Protein AF-A0A484ZHP4-F1 (afdb_monomer)

Nearest PDB structures (foldseek):
  2fsg-assembly1_A  TM=9.720E-01  e=5.157E-13  Escherichia coli
  2fsh-assembly1_B  TM=9.312E-01  e=8.408E-13  Escherichia coli
  2fsf-assembly1_B  TM=9.319E-01  e=8.408E-13  Escherichia coli
  2vda-assembly1_A  TM=9.611E-01  e=1.371E-12  Escherichia coli
  2fsf-assembly1_A  TM=9.679E-01  e=2.777E-12  Escherichia coli

Radius of gyration: 36.43 Å; Cα contacts (8 Å, |Δi|>4): 99; chains: 1; bounding box: 86×73×79 Å

Organism: NCBI:txid82979

Mean predicted aligned error: 15.63 Å

Solvent-accessible surface area (backbone atoms only — not comparable to full-atom values): 11960 Å² total; per-residue (Å²): 136,85,64,56,71,62,48,39,53,45,37,31,75,49,34,64,40,88,58,70,58,67,59,49,52,72,75,35,82,84,66,44,76,67,60,50,53,50,50,54,50,50,53,54,51,50,57,48,50,57,49,33,68,74,68,32,65,71,61,43,54,52,47,55,52,49,48,47,50,55,49,47,54,51,54,50,52,52,48,53,54,50,50,54,52,48,63,68,54,35,68,66,44,45,78,72,78,43,63,41,71,59,53,49,52,55,49,52,51,51,54,50,55,52,48,55,52,48,42,55,52,53,43,51,25,53,66,46,55,59,77,85,72,57,69,70,61,51,52,51,49,53,48,51,53,49,53,49,50,50,51,53,52,48,52,53,50,51,56,50,48,51,55,53,45,63,72,68,69,70,74,98,79,76,83,74,84,69,76,86,65,82,78,80,50,65,73,37,73,30,92,85,71,77,81,41,37,17,40,79,54,92,55,48,78,131

Secondary structure (DSSP, 8-state):
---HHHHHHHHHHHH-----HHHHHHH-TT--HHHHHHHHHHHHHHHHHHHHHHH-HHHHHHHHHHHHHHHHHHHHHHHHHHHHHHHHHGGGGGGGTS-HHHHHHHHHHHHHHHHHHHHHHHHHHHHHH-----HHHHHHHHHHHHHHHHHHHHHHHHHHHHHHHHTT---S-------------TTSBPTTSSSSBGGGTTT---

pLDDT: mean 82.71, std 14.58, range [33.47, 97.94]

Structure (mmCIF, N/CA/C/O backbone):
data_AF-A0A484ZHP4-F1
#
_entry.id   AF-A0A484ZHP4-F1
#
loop_
_atom_site.group_PDB
_atom_site.id
_atom_site.type_symbol
_atom_site.label_atom_id
_atom_site.label_alt_id
_atom_site.label_comp_id
_atom_site.label_asym_id
_atom_site.label_entity_id
_atom_site.label_seq_id
_atom_site.pdbx_PDB_ins_code
_atom_site.Cartn_x
_atom_site.Cartn_y
_atom_site.Cartn_z
_atom_site.occupancy
_atom_site.B_iso_or_equiv
_atom_site.auth_seq_id
_atom_site.auth_comp_id
_atom_site.auth_asym_id
_atom_site.auth_atom_id
_atom_site.pdbx_PDB_model_num
ATOM 1 N N . MET A 1 1 ? -15.644 -0.725 -20.202 1.00 75.69 1 MET A N 1
ATOM 2 C CA . MET A 1 1 ? -16.496 -1.726 -19.526 1.00 75.69 1 MET A CA 1
ATOM 3 C C . MET A 1 1 ? -15.940 -1.867 -18.120 1.00 75.69 1 MET A C 1
ATOM 5 O O . MET A 1 1 ? -14.728 -2.001 -18.008 1.00 75.69 1 MET A O 1
ATOM 9 N N . TRP A 1 2 ? -16.755 -1.668 -17.085 1.00 85.00 2 TRP A N 1
ATOM 10 C CA . TRP A 1 2 ? -16.289 -1.646 -15.693 1.00 85.00 2 TRP A CA 1
ATOM 11 C C . TRP A 1 2 ? -16.234 -3.067 -15.123 1.00 85.00 2 TRP A C 1
ATOM 13 O O . TRP A 1 2 ? -17.157 -3.845 -15.351 1.00 85.00 2 TRP A O 1
ATOM 23 N N . ASP A 1 3 ? -15.166 -3.391 -14.395 1.00 90.50 3 ASP A N 1
ATOM 24 C CA . ASP A 1 3 ? -15.045 -4.631 -13.619 1.00 90.50 3 ASP A CA 1
ATOM 25 C C . ASP A 1 3 ? -15.373 -4.337 -12.149 1.00 90.50 3 ASP A C 1
ATOM 27 O O . ASP A 1 3 ? -14.493 -4.081 -11.327 1.00 90.50 3 ASP A O 1
ATOM 31 N N . VAL A 1 4 ? -16.670 -4.289 -11.846 1.00 89.75 4 VAL A N 1
ATOM 32 C CA . VAL A 1 4 ? -17.171 -3.983 -10.498 1.00 89.75 4 VAL A CA 1
ATOM 33 C C . VAL A 1 4 ? -16.834 -5.095 -9.493 1.00 89.75 4 VAL A C 1
ATOM 35 O O . VAL A 1 4 ? -16.305 -4.763 -8.434 1.00 89.75 4 VAL A O 1
ATOM 38 N N . PRO A 1 5 ? -17.018 -6.398 -9.803 1.00 92.00 5 PRO A N 1
ATOM 39 C CA . PRO A 1 5 ? -16.678 -7.464 -8.856 1.00 92.00 5 PRO A CA 1
ATOM 40 C C . PRO A 1 5 ? -15.186 -7.501 -8.501 1.00 92.00 5 PRO A C 1
ATOM 42 O O . PRO A 1 5 ? -14.820 -7.739 -7.344 1.00 92.00 5 PRO A O 1
ATOM 45 N N . GLY A 1 6 ? -14.312 -7.247 -9.484 1.00 93.44 6 GLY A N 1
ATOM 46 C CA . GLY A 1 6 ? -12.874 -7.130 -9.256 1.00 93.44 6 GLY A CA 1
ATOM 47 C C . GLY A 1 6 ? -12.524 -5.938 -8.364 1.00 93.44 6 GLY A C 1
ATOM 48 O O . GLY A 1 6 ? -11.706 -6.076 -7.451 1.00 93.44 6 GLY A O 1
ATOM 49 N N . LEU A 1 7 ? -13.177 -4.792 -8.578 1.00 92.44 7 LEU A N 1
ATOM 50 C CA . LEU A 1 7 ? -12.990 -3.590 -7.766 1.00 92.44 7 LEU A CA 1
ATOM 51 C C . LEU A 1 7 ? -13.424 -3.803 -6.309 1.00 92.44 7 LEU A C 1
ATOM 53 O O . LEU A 1 7 ? -12.640 -3.518 -5.408 1.00 92.44 7 LEU A O 1
ATOM 57 N N . GLU A 1 8 ? -14.619 -4.344 -6.070 1.00 93.12 8 GLU A N 1
ATOM 58 C CA . GLU A 1 8 ? -15.124 -4.636 -4.718 1.00 93.12 8 GLU A CA 1
ATOM 59 C C . GLU A 1 8 ? -14.198 -5.603 -3.974 1.00 93.12 8 GLU A C 1
ATOM 61 O O . GLU A 1 8 ? -13.794 -5.351 -2.838 1.00 93.12 8 GLU A O 1
ATOM 66 N N . SER A 1 9 ? -13.777 -6.677 -4.650 1.00 94.56 9 SER A N 1
ATOM 67 C CA . SER A 1 9 ? -12.843 -7.653 -4.082 1.00 94.56 9 SER A CA 1
ATOM 68 C C . SER A 1 9 ? -11.500 -7.014 -3.728 1.00 94.56 9 SER A C 1
ATOM 70 O O . SER A 1 9 ? -10.915 -7.330 -2.692 1.00 94.56 9 SER A O 1
ATOM 72 N N . ARG A 1 10 ? -10.993 -6.106 -4.573 1.00 94.50 10 ARG A N 1
ATOM 73 C CA . ARG A 1 10 ? -9.727 -5.407 -4.329 1.00 94.50 10 ARG A CA 1
ATOM 74 C C . ARG A 1 10 ? -9.837 -4.435 -3.159 1.00 94.50 10 ARG A C 1
ATOM 76 O O . ARG A 1 10 ? -8.946 -4.424 -2.316 1.00 94.50 10 ARG A O 1
ATOM 83 N N . LEU A 1 11 ? -10.922 -3.664 -3.087 1.00 94.12 11 LEU A N 1
ATOM 84 C CA . LEU A 1 11 ? -11.168 -2.720 -1.995 1.00 94.12 11 LEU A CA 1
ATOM 85 C C . LEU A 1 11 ? -11.267 -3.432 -0.647 1.00 94.12 11 LEU A C 1
ATOM 87 O O . LEU A 1 11 ? -10.643 -3.006 0.326 1.00 94.12 11 LEU A O 1
ATOM 91 N N . LYS A 1 12 ? -11.959 -4.571 -0.623 1.00 94.00 12 LYS A N 1
ATOM 92 C CA . LYS A 1 12 ? -12.068 -5.411 0.564 1.00 94.00 12 LYS A CA 1
ATOM 93 C C . LYS A 1 12 ? -10.726 -6.008 0.971 1.00 94.00 12 LYS A C 1
ATOM 95 O O . LYS A 1 12 ? -10.336 -5.890 2.123 1.00 94.00 12 LYS A O 1
ATOM 100 N N . ASN A 1 13 ? -9.999 -6.617 0.036 1.00 94.25 13 ASN A N 1
ATOM 101 C CA . ASN A 1 13 ? -8.757 -7.318 0.360 1.00 94.25 13 ASN A CA 1
ATOM 102 C C . ASN A 1 13 ? -7.616 -6.379 0.748 1.00 94.25 13 ASN A C 1
ATOM 104 O O . ASN A 1 13 ? -6.837 -6.729 1.632 1.00 94.25 13 ASN A O 1
ATOM 108 N N . ASP A 1 14 ? -7.489 -5.228 0.086 1.00 94.56 14 ASP A N 1
ATOM 109 C CA . ASP A 1 14 ? -6.328 -4.347 0.242 1.00 94.56 14 ASP A CA 1
ATOM 110 C C . ASP A 1 14 ? -6.586 -3.175 1.184 1.00 94.56 14 ASP A C 1
ATOM 112 O O . ASP A 1 14 ? -5.636 -2.675 1.774 1.00 94.56 14 ASP A O 1
ATOM 116 N N . PHE A 1 15 ? -7.841 -2.782 1.399 1.00 94.69 15 PHE A N 1
ATOM 117 C CA . PHE A 1 15 ? -8.164 -1.647 2.261 1.00 94.69 15 PHE A CA 1
ATOM 118 C C . PHE A 1 15 ? -9.196 -1.969 3.353 1.00 94.69 15 PHE A C 1
ATOM 120 O O . PHE A 1 15 ? -9.621 -1.052 4.050 1.00 94.69 15 PHE A O 1
ATOM 127 N N . ASP A 1 16 ? -9.609 -3.233 3.523 1.00 93.50 16 ASP A N 1
ATOM 128 C CA . ASP A 1 16 ? -10.677 -3.632 4.461 1.00 93.50 16 ASP A CA 1
ATOM 129 C C . ASP A 1 16 ? -11.970 -2.801 4.289 1.00 93.50 16 ASP A C 1
ATOM 131 O O . ASP A 1 16 ? -12.716 -2.549 5.237 1.00 93.50 16 ASP A O 1
ATOM 135 N N . LEU A 1 17 ? -12.246 -2.367 3.054 1.00 92.12 17 LEU A N 1
ATOM 136 C CA . LEU A 1 17 ? -13.418 -1.574 2.683 1.00 92.12 17 LEU A CA 1
ATOM 137 C C . LEU A 1 17 ? -14.450 -2.464 1.989 1.00 92.12 17 LEU A C 1
ATOM 139 O O . LEU A 1 17 ? -14.296 -2.815 0.820 1.00 92.12 17 LEU A O 1
ATOM 143 N N . ASP A 1 18 ? -15.511 -2.818 2.714 1.00 92.06 18 ASP A N 1
ATOM 144 C CA . ASP A 1 18 ? -16.642 -3.579 2.178 1.00 92.06 18 ASP A CA 1
ATOM 145 C C . ASP A 1 18 ? -17.709 -2.611 1.645 1.00 92.06 18 ASP A C 1
ATOM 147 O O . ASP A 1 18 ? -18.551 -2.111 2.393 1.00 92.06 18 ASP A O 1
ATOM 151 N N . LEU A 1 19 ? -17.609 -2.271 0.357 1.00 90.06 19 LEU A N 1
ATOM 152 C CA . LEU A 1 19 ? -18.496 -1.318 -0.312 1.00 90.06 19 LEU A CA 1
ATOM 153 C C . LEU A 1 19 ? -19.339 -2.038 -1.379 1.00 90.06 19 LEU A C 1
ATOM 155 O O . LEU A 1 19 ? -18.755 -2.600 -2.307 1.00 90.06 19 LEU A O 1
ATOM 159 N N . PRO A 1 20 ? -20.684 -1.991 -1.310 1.00 91.31 20 PRO A N 1
ATOM 160 C CA . PRO A 1 20 ? -21.565 -2.605 -2.305 1.00 91.31 20 PRO A CA 1
ATOM 161 C C . PRO A 1 20 ? -21.722 -1.692 -3.534 1.00 91.31 20 PRO A C 1
ATOM 163 O O . PRO A 1 20 ? -22.765 -1.072 -3.752 1.00 91.31 20 PRO A O 1
ATOM 166 N N . ILE A 1 21 ? -20.663 -1.583 -4.337 1.00 88.56 21 ILE A N 1
ATOM 167 C CA . ILE A 1 21 ? -20.588 -0.709 -5.518 1.00 88.56 21 ILE A CA 1
ATOM 168 C C . ILE A 1 21 ? -21.590 -1.145 -6.592 1.00 88.56 21 ILE A C 1
ATOM 170 O O . ILE A 1 21 ? -22.211 -0.290 -7.224 1.00 88.56 21 ILE A O 1
ATOM 174 N N . ALA A 1 22 ? -21.786 -2.451 -6.781 1.00 88.06 22 ALA A N 1
ATOM 175 C CA . ALA A 1 22 ? -22.769 -2.982 -7.720 1.00 88.06 22 ALA A CA 1
ATOM 176 C C . ALA A 1 22 ? -24.184 -2.481 -7.391 1.00 88.06 22 ALA A C 1
ATOM 178 O O . ALA A 1 22 ? -24.889 -1.988 -8.269 1.00 88.06 22 ALA A O 1
ATOM 179 N N . GLU A 1 23 ? -24.563 -2.498 -6.110 1.00 88.62 23 GLU A N 1
ATOM 180 C CA . GLU A 1 23 ? -25.870 -1.992 -5.687 1.00 88.62 23 GLU A CA 1
ATOM 181 C C . GLU A 1 23 ? -26.019 -0.481 -5.883 1.00 88.62 23 GLU A C 1
ATOM 183 O O . GLU A 1 23 ? -27.122 -0.007 -6.157 1.00 88.62 23 GLU A O 1
ATOM 188 N N . TRP A 1 24 ? -24.943 0.291 -5.701 1.00 88.81 24 TRP A N 1
ATOM 189 C CA . TRP A 1 24 ? -24.978 1.739 -5.920 1.00 88.81 24 TRP A CA 1
ATOM 190 C C . TRP A 1 24 ? -25.229 2.068 -7.387 1.00 88.81 24 TRP A C 1
ATOM 192 O O . TRP A 1 24 ? -26.053 2.929 -7.683 1.00 88.81 24 TRP A O 1
ATOM 202 N N . LEU A 1 25 ? -24.580 1.342 -8.297 1.00 85.75 25 LEU A N 1
ATOM 203 C CA . LEU A 1 25 ? -24.756 1.529 -9.736 1.00 85.75 25 LEU A CA 1
ATOM 204 C C . LEU A 1 25 ? -26.134 1.083 -10.230 1.00 85.75 25 LEU A C 1
ATOM 206 O O . LEU A 1 25 ? -26.680 1.708 -11.136 1.00 85.75 25 LEU A O 1
ATOM 210 N N . ASP A 1 26 ? -26.723 0.062 -9.605 1.00 85.06 26 ASP A N 1
ATOM 211 C CA . ASP A 1 26 ? -28.087 -0.377 -9.917 1.00 85.06 26 ASP A CA 1
ATOM 212 C C . ASP A 1 26 ? -29.153 0.616 -9.422 1.00 85.06 26 ASP A C 1
ATOM 214 O O . ASP A 1 26 ? -30.175 0.821 -10.081 1.00 85.06 26 ASP A O 1
ATOM 218 N N . LYS A 1 27 ? -28.939 1.233 -8.251 1.00 86.00 27 LYS A N 1
ATOM 219 C CA . LYS A 1 27 ? -29.894 2.176 -7.638 1.00 86.00 27 LYS A CA 1
ATOM 220 C C . LYS A 1 27 ? -29.803 3.581 -8.231 1.00 86.00 27 LYS A C 1
ATOM 222 O O . LYS A 1 27 ? -30.816 4.2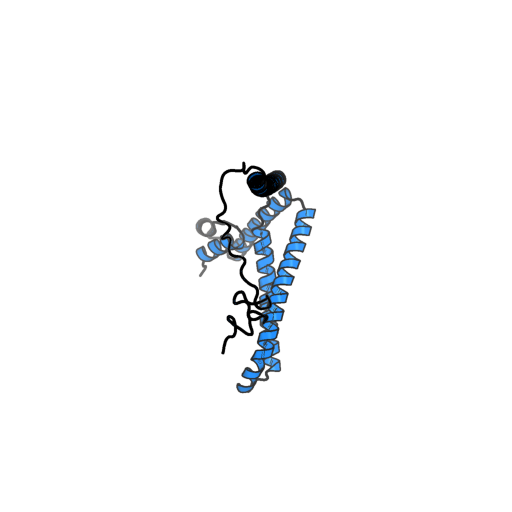75 -8.296 1.00 86.00 27 LYS A O 1
ATOM 227 N N . GLU A 1 28 ? -28.612 4.002 -8.643 1.00 83.94 28 GLU A N 1
ATOM 228 C CA . GLU A 1 28 ? -28.322 5.367 -9.079 1.00 83.94 28 GLU A CA 1
ATOM 229 C C . GLU A 1 28 ? -27.699 5.348 -10.490 1.00 83.94 28 GLU A C 1
ATOM 231 O O . GLU A 1 28 ? -26.480 5.381 -10.641 1.00 83.94 28 GLU A O 1
ATOM 236 N N . PRO A 1 29 ? -28.508 5.329 -11.564 1.00 74.62 29 PRO A N 1
ATOM 237 C CA . PRO A 1 29 ? -27.990 5.321 -12.938 1.00 74.62 29 PRO A CA 1
ATOM 238 C C . PRO A 1 29 ? -27.296 6.634 -13.351 1.00 74.62 29 PRO A C 1
ATOM 240 O O . PRO A 1 29 ? -26.648 6.682 -14.394 1.00 74.62 29 PRO A O 1
ATOM 243 N N . GLU A 1 30 ? -27.415 7.696 -12.547 1.00 74.69 30 GLU A N 1
ATOM 244 C CA . GLU A 1 30 ? -26.684 8.962 -12.711 1.00 74.69 30 GLU A CA 1
ATOM 245 C C . GLU A 1 30 ? -25.315 8.955 -12.013 1.00 74.69 30 GLU A C 1
ATOM 247 O O . GLU A 1 30 ? -24.648 9.986 -11.948 1.00 74.69 30 GLU A O 1
ATOM 252 N N . LEU A 1 31 ? -24.866 7.822 -11.472 1.00 74.62 31 LEU A N 1
ATOM 253 C CA . LEU A 1 31 ? -23.567 7.729 -10.820 1.00 74.62 31 LEU A CA 1
ATOM 254 C C . LEU A 1 31 ? -22.478 7.564 -11.890 1.00 74.62 31 LEU A C 1
ATOM 256 O O . LEU A 1 31 ? -22.336 6.527 -12.538 1.00 74.62 31 LEU A O 1
ATOM 260 N N . HIS A 1 32 ? -21.724 8.638 -12.108 1.00 82.81 32 HIS A N 1
ATOM 261 C CA . HIS A 1 32 ? -20.633 8.697 -13.075 1.00 82.81 32 HIS A CA 1
ATOM 262 C C . HIS A 1 32 ? -19.319 8.233 -12.426 1.00 82.81 32 HIS A C 1
ATOM 264 O O . HIS A 1 32 ? -19.206 8.134 -11.201 1.00 82.81 32 HIS A O 1
ATOM 270 N N . GLU A 1 33 ? -18.293 7.984 -13.246 1.00 83.81 33 GLU A N 1
ATOM 271 C CA . GLU A 1 33 ? -16.977 7.524 -12.776 1.00 83.81 33 GLU A CA 1
ATOM 272 C C . GLU A 1 33 ? -16.373 8.450 -11.706 1.00 83.81 33 GLU A C 1
ATOM 274 O O . GLU A 1 33 ? -15.834 7.979 -10.707 1.00 83.81 33 GLU A O 1
ATOM 279 N N . GLU A 1 34 ? -16.481 9.763 -11.901 1.00 86.44 34 GLU A N 1
ATOM 280 C CA . GLU A 1 34 ? -15.922 10.767 -10.991 1.00 86.44 34 GLU A CA 1
ATOM 281 C C . GLU A 1 34 ? -16.644 10.762 -9.638 1.00 86.44 34 GLU A C 1
ATOM 283 O O . GLU A 1 34 ? -16.006 10.586 -8.602 1.00 86.44 34 GLU A O 1
ATOM 288 N N . THR A 1 35 ? -17.979 10.786 -9.649 1.00 88.50 35 THR A N 1
ATOM 289 C CA . THR A 1 35 ? -18.797 10.725 -8.427 1.00 88.50 35 THR A CA 1
ATOM 290 C C . THR A 1 35 ? -18.619 9.412 -7.658 1.00 88.50 35 THR A C 1
ATOM 292 O O . THR A 1 35 ? -18.670 9.398 -6.429 1.00 88.50 35 THR A O 1
ATOM 295 N N . LEU A 1 36 ? -18.363 8.294 -8.355 1.00 89.12 36 LEU A N 1
ATOM 296 C CA . LEU A 1 36 ? -18.076 7.015 -7.701 1.00 89.12 36 LEU A CA 1
ATOM 297 C C . LEU A 1 36 ? -16.729 7.055 -6.971 1.00 89.12 36 LEU A C 1
ATOM 299 O O . LEU A 1 36 ? -16.630 6.594 -5.834 1.00 89.12 36 LEU A O 1
ATOM 303 N N . ARG A 1 37 ? -15.697 7.619 -7.610 1.00 90.44 37 ARG A N 1
ATOM 304 C CA . ARG A 1 37 ? -14.368 7.786 -7.003 1.00 90.44 37 ARG A CA 1
ATOM 305 C C . ARG A 1 37 ? -14.437 8.667 -5.760 1.00 90.44 37 ARG A C 1
ATOM 307 O O . ARG A 1 37 ? -13.856 8.303 -4.740 1.00 90.44 37 ARG A O 1
ATOM 314 N N . GLU A 1 38 ? -15.163 9.780 -5.836 1.00 91.94 38 GLU A N 1
ATOM 315 C CA . GLU A 1 38 ? -15.382 10.679 -4.699 1.00 91.94 38 GLU A CA 1
ATOM 316 C C . GLU A 1 38 ? -16.067 9.954 -3.541 1.00 91.94 38 GLU A C 1
ATOM 318 O O . GLU A 1 38 ? -15.565 9.983 -2.421 1.00 91.94 38 GLU A O 1
ATOM 323 N N . ARG 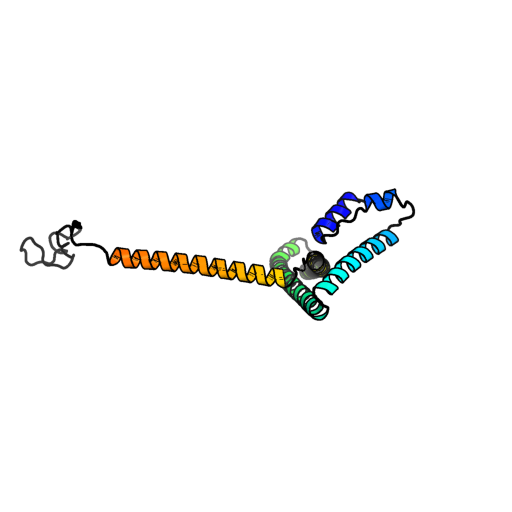A 1 39 ? -17.144 9.211 -3.812 1.00 91.12 39 ARG A N 1
ATOM 324 C CA . ARG A 1 39 ? -17.877 8.468 -2.780 1.00 91.12 39 ARG A CA 1
ATOM 325 C C . ARG A 1 39 ? -17.018 7.403 -2.094 1.00 91.12 39 ARG A C 1
ATOM 327 O O . ARG A 1 39 ? -17.041 7.297 -0.872 1.00 91.12 39 ARG A O 1
ATOM 334 N N . ILE A 1 40 ? -16.226 6.638 -2.850 1.00 92.38 40 ILE A N 1
ATOM 335 C CA . ILE A 1 40 ? -15.297 5.645 -2.278 1.00 92.38 40 ILE A CA 1
ATOM 336 C C . ILE A 1 40 ? -14.244 6.336 -1.402 1.00 92.38 40 ILE A C 1
ATOM 338 O O . ILE A 1 40 ? -13.944 5.867 -0.301 1.00 92.38 40 ILE A O 1
ATOM 342 N N . LEU A 1 41 ? -13.703 7.467 -1.867 1.00 94.00 41 LEU A N 1
ATOM 343 C CA . LEU A 1 41 ? -12.739 8.250 -1.102 1.00 94.00 41 LEU A CA 1
ATOM 344 C C . LEU A 1 41 ? -13.365 8.766 0.200 1.00 94.00 41 LEU A C 1
ATOM 346 O O . LEU A 1 41 ? -12.768 8.617 1.264 1.00 94.00 41 LEU A O 1
ATOM 350 N N . GLU A 1 42 ? -14.580 9.303 0.150 1.00 94.88 42 GLU A N 1
ATOM 351 C CA . GLU A 1 42 ? -15.301 9.753 1.339 1.00 94.88 42 GLU A CA 1
ATOM 352 C C . GLU A 1 42 ? -15.521 8.629 2.352 1.00 94.88 42 GLU A C 1
ATOM 354 O O . GLU A 1 42 ? -15.263 8.833 3.537 1.00 94.88 42 GLU A O 1
ATOM 359 N N . GLU A 1 43 ? -15.951 7.442 1.916 1.00 93.56 43 GLU A N 1
ATOM 360 C CA . GLU A 1 43 ? -16.129 6.292 2.812 1.00 93.56 43 GLU A CA 1
ATOM 361 C C . GLU A 1 43 ? -14.806 5.860 3.459 1.00 93.56 43 GLU A C 1
ATOM 363 O O . GLU A 1 43 ? -14.749 5.648 4.672 1.00 93.56 43 GLU A O 1
ATOM 368 N N . SER A 1 44 ? -13.710 5.825 2.695 1.00 93.69 44 SER A N 1
ATOM 369 C CA . SER A 1 44 ? -12.388 5.513 3.256 1.00 93.69 44 SER A CA 1
ATOM 370 C C . SER A 1 44 ? -11.928 6.542 4.298 1.00 93.69 44 SER A C 1
ATOM 372 O O . SER A 1 44 ? -11.432 6.166 5.361 1.00 93.69 44 SER A O 1
ATOM 374 N N . ILE A 1 45 ? -12.167 7.837 4.053 1.00 94.69 45 ILE A N 1
ATOM 375 C CA . ILE A 1 45 ? -11.862 8.915 5.002 1.00 94.69 45 ILE A CA 1
ATOM 376 C C . ILE A 1 45 ? -12.741 8.807 6.254 1.00 94.69 45 ILE A C 1
ATOM 378 O O . ILE A 1 45 ? -12.245 9.026 7.359 1.00 94.69 45 ILE A O 1
ATOM 382 N N . LYS A 1 46 ? -14.030 8.467 6.118 1.00 94.31 46 LYS A N 1
ATOM 383 C CA . LYS A 1 46 ? -14.937 8.276 7.263 1.00 94.31 46 LYS A CA 1
ATOM 384 C C . LYS A 1 46 ? -14.443 7.152 8.170 1.00 94.31 46 LYS A C 1
ATOM 386 O O . LYS A 1 46 ? -14.306 7.366 9.372 1.00 94.31 46 LYS A O 1
ATOM 391 N N . VAL A 1 47 ? -14.118 5.991 7.597 1.00 92.00 47 VAL A N 1
ATOM 392 C CA . VAL A 1 47 ? -13.566 4.851 8.349 1.00 92.00 47 VAL A CA 1
ATOM 393 C C . VAL A 1 47 ? -12.253 5.235 9.034 1.00 92.00 47 VAL A C 1
ATOM 395 O O . VAL A 1 47 ? -12.041 4.886 10.193 1.00 92.00 47 VAL A O 1
ATOM 398 N N . TYR A 1 48 ? -11.391 5.990 8.352 1.00 92.56 48 TYR A N 1
ATOM 399 C CA . TYR A 1 48 ? -10.129 6.447 8.926 1.00 92.56 48 TYR A CA 1
ATOM 400 C C . TYR A 1 48 ? -10.323 7.395 10.116 1.00 92.56 48 TYR A C 1
ATOM 402 O O . TYR A 1 48 ? -9.712 7.197 11.163 1.00 92.56 48 TYR A O 1
ATOM 410 N N . LYS A 1 49 ? -11.222 8.379 10.000 1.00 92.00 49 LYS A N 1
ATOM 411 C CA . LYS A 1 49 ? -11.529 9.322 11.087 1.00 92.00 49 LYS A CA 1
ATOM 412 C C . LYS A 1 49 ? -12.085 8.625 12.324 1.00 92.00 49 LYS A C 1
ATOM 414 O O . LYS A 1 49 ? -11.676 8.949 13.430 1.00 92.00 49 LYS A O 1
ATOM 419 N N . LEU A 1 50 ? -12.946 7.621 12.145 1.00 90.62 50 LEU A N 1
ATOM 420 C CA . LEU A 1 50 ? -13.443 6.812 13.263 1.00 90.62 50 LEU A CA 1
ATOM 421 C C . LEU A 1 50 ? -12.298 6.098 13.999 1.00 90.62 50 LEU A C 1
ATOM 423 O O . LEU A 1 50 ? -12.308 6.013 15.223 1.00 90.62 50 LEU A O 1
ATOM 427 N N . LYS A 1 51 ? -11.282 5.615 13.273 1.00 88.94 51 LYS A N 1
ATOM 428 C CA . LYS A 1 51 ? -10.078 5.025 13.882 1.00 88.94 51 LYS A CA 1
ATOM 429 C C . LYS A 1 51 ? -9.232 6.074 14.600 1.00 88.94 51 LYS A C 1
ATOM 431 O O . LYS A 1 51 ? -8.745 5.809 15.695 1.00 88.94 51 LYS A O 1
ATOM 436 N N . GLU A 1 52 ? -9.067 7.251 14.000 1.00 90.44 52 GLU A N 1
ATOM 437 C CA . GLU A 1 52 ? -8.338 8.377 14.595 1.00 90.44 52 GLU A CA 1
ATOM 438 C C . GLU A 1 52 ? -8.988 8.847 15.903 1.00 90.44 52 GLU A C 1
ATOM 440 O O . GLU A 1 52 ? -8.275 9.103 16.867 1.00 90.44 52 GLU A O 1
ATOM 445 N N . GLU A 1 53 ? -10.321 8.873 15.987 1.00 89.88 53 GLU A N 1
ATOM 446 C CA . GLU A 1 53 ? -11.050 9.217 17.217 1.00 89.88 53 GLU A CA 1
ATOM 447 C C . GLU A 1 53 ? -10.818 8.206 18.351 1.00 89.88 53 GLU A C 1
ATOM 449 O O . GLU A 1 53 ? -10.707 8.602 19.510 1.00 89.88 53 GLU A O 1
ATOM 454 N N . VAL A 1 54 ? -10.706 6.910 18.033 1.00 87.38 54 VAL A N 1
ATOM 455 C CA . VAL A 1 54 ? -10.463 5.856 19.035 1.00 87.38 54 VAL A CA 1
ATOM 456 C C . VAL A 1 54 ? -9.005 5.844 19.513 1.00 87.38 54 VAL A C 1
ATOM 458 O O . VAL A 1 54 ? -8.753 5.641 20.699 1.00 87.38 54 VAL A O 1
ATOM 461 N N . VAL A 1 55 ? -8.038 6.052 18.612 1.00 87.38 55 VAL A N 1
ATOM 462 C CA . VAL A 1 55 ? -6.598 6.074 18.952 1.00 87.38 55 VAL A CA 1
ATOM 463 C C . VAL A 1 55 ? -6.187 7.398 19.591 1.00 87.38 55 VAL A C 1
ATOM 465 O O . VAL A 1 55 ? -5.348 7.426 20.484 1.00 87.38 55 VAL A O 1
ATOM 468 N N . GLY A 1 56 ? -6.741 8.506 19.113 1.00 89.00 56 GLY A N 1
ATOM 469 C CA . GLY A 1 56 ? -6.242 9.849 19.370 1.00 89.00 56 GLY A CA 1
ATOM 470 C C . GLY A 1 56 ? -5.256 10.332 18.300 1.00 89.00 56 GLY A C 1
ATOM 471 O O . GLY A 1 56 ? -4.461 9.573 17.737 1.00 89.00 56 GLY A O 1
ATOM 472 N N . GLU A 1 57 ? -5.291 11.642 18.052 1.00 90.38 57 GLU A N 1
ATOM 473 C CA . GLU A 1 57 ? -4.579 12.307 16.955 1.00 90.38 57 GLU A CA 1
ATOM 474 C C . GLU A 1 57 ? -3.054 12.119 17.027 1.00 90.38 57 GLU A C 1
ATOM 476 O O . GLU A 1 57 ? -2.427 11.720 16.049 1.00 90.38 57 GLU A O 1
ATOM 481 N N . GLU A 1 58 ? -2.431 12.351 18.186 1.00 90.12 58 GLU A N 1
ATOM 482 C CA . GLU A 1 58 ? -0.966 12.293 18.315 1.00 90.12 58 GLU A CA 1
ATOM 483 C C . GLU A 1 58 ? -0.409 10.883 18.060 1.00 90.12 58 GLU A C 1
ATOM 485 O O . GLU A 1 58 ? 0.580 10.711 17.339 1.00 90.12 58 GLU A O 1
ATOM 490 N N . MET A 1 59 ? -1.060 9.858 18.618 1.00 88.81 59 MET A N 1
ATOM 491 C CA . MET A 1 59 ? -0.670 8.467 18.394 1.00 88.81 59 MET A CA 1
ATOM 492 C C . MET A 1 59 ? -0.882 8.067 16.930 1.00 88.81 59 MET A C 1
ATOM 494 O O . MET A 1 59 ? -0.004 7.418 16.358 1.00 88.81 59 MET A O 1
ATOM 498 N N . MET A 1 60 ? -1.966 8.526 16.293 1.00 90.31 60 MET A N 1
ATOM 499 C CA . MET A 1 60 ? -2.209 8.277 14.871 1.00 90.31 60 MET A CA 1
ATOM 500 C C . MET A 1 60 ? -1.139 8.924 13.978 1.00 90.31 60 MET A C 1
ATOM 502 O O . MET A 1 60 ? -0.588 8.255 13.110 1.00 90.31 60 MET A O 1
ATOM 506 N N . ARG A 1 61 ? -0.746 10.180 14.229 1.00 93.50 61 ARG A N 1
ATOM 507 C CA . ARG A 1 61 ? 0.316 10.868 13.459 1.00 93.50 61 ARG A CA 1
ATOM 508 C C . ARG A 1 61 ? 1.668 10.165 13.565 1.00 93.50 61 ARG A C 1
ATOM 510 O O . ARG A 1 61 ? 2.395 10.027 12.579 1.00 93.50 61 ARG A O 1
ATOM 517 N N . ASN A 1 62 ? 2.018 9.710 14.767 1.00 92.12 62 ASN A N 1
ATOM 518 C CA . ASN A 1 62 ? 3.247 8.951 14.983 1.00 92.12 62 ASN A CA 1
ATOM 519 C C . ASN A 1 62 ? 3.193 7.582 14.294 1.00 92.12 62 ASN A C 1
ATOM 521 O O . ASN A 1 62 ? 4.195 7.148 13.721 1.00 92.12 62 ASN A O 1
ATOM 525 N N . PHE A 1 63 ? 2.026 6.935 14.299 1.00 91.19 63 PHE A N 1
ATOM 526 C CA . PHE A 1 63 ? 1.796 5.685 13.588 1.00 91.19 63 PHE A CA 1
ATOM 527 C C . PHE A 1 63 ? 1.917 5.859 12.067 1.00 91.19 63 PHE A C 1
ATOM 529 O O . PHE A 1 63 ? 2.702 5.141 11.450 1.00 91.19 63 PHE A O 1
ATOM 536 N N . GLU A 1 64 ? 1.250 6.857 11.477 1.00 93.94 64 GLU A N 1
ATOM 537 C CA . GLU A 1 64 ? 1.363 7.217 10.053 1.00 93.94 64 GLU A CA 1
ATOM 538 C C . GLU A 1 64 ? 2.827 7.379 9.636 1.00 93.94 64 GLU A C 1
ATOM 540 O O . GLU A 1 64 ? 3.292 6.765 8.673 1.00 93.94 64 GLU A O 1
ATOM 545 N N . LYS A 1 65 ? 3.585 8.164 10.409 1.00 96.06 65 LYS A N 1
ATOM 546 C CA . LYS A 1 65 ? 5.011 8.388 10.165 1.00 96.06 65 LYS A CA 1
ATOM 547 C C . LYS A 1 65 ? 5.822 7.095 10.271 1.00 96.06 65 LYS A C 1
ATOM 549 O O . LYS A 1 65 ? 6.702 6.867 9.441 1.00 96.06 65 LYS A O 1
ATOM 554 N N . GLY A 1 66 ? 5.547 6.266 11.276 1.00 95.31 66 GLY A N 1
ATOM 555 C CA . GLY A 1 66 ? 6.210 4.977 11.467 1.00 95.31 66 GLY A CA 1
ATOM 556 C C . GLY A 1 66 ? 5.986 4.038 10.284 1.00 95.31 66 GLY A C 1
ATOM 557 O O . GLY A 1 66 ? 6.952 3.521 9.724 1.00 95.31 66 GLY A O 1
ATOM 558 N N . VAL A 1 67 ? 4.730 3.895 9.850 1.00 95.44 67 VAL A N 1
ATOM 559 C CA . VAL A 1 67 ? 4.347 3.081 8.688 1.00 95.44 67 VAL A CA 1
ATOM 560 C C . VAL A 1 67 ? 5.020 3.605 7.421 1.00 95.44 67 VAL A C 1
ATOM 562 O O . VAL A 1 67 ? 5.649 2.832 6.704 1.00 95.44 67 VAL A O 1
ATOM 565 N N . MET A 1 68 ? 4.974 4.917 7.163 1.00 95.38 68 MET A N 1
ATOM 566 C CA . MET A 1 68 ? 5.627 5.509 5.991 1.00 95.38 68 MET A CA 1
ATOM 567 C C . MET A 1 68 ? 7.128 5.214 5.940 1.00 95.38 68 MET A C 1
ATOM 569 O O . MET A 1 68 ? 7.636 4.819 4.891 1.00 95.38 68 MET A O 1
ATOM 573 N N . LEU A 1 69 ? 7.838 5.396 7.058 1.00 97.19 69 LEU A N 1
ATOM 574 C CA . LEU A 1 69 ? 9.279 5.155 7.126 1.00 97.19 69 LEU A CA 1
ATOM 575 C C . LEU A 1 69 ? 9.613 3.670 6.958 1.00 97.19 69 LEU A C 1
ATOM 577 O O . LEU A 1 69 ? 10.498 3.333 6.175 1.00 97.19 69 LEU A O 1
ATOM 581 N N . GLN A 1 70 ? 8.881 2.779 7.629 1.00 96.38 70 GLN A N 1
ATOM 582 C CA . GLN A 1 70 ? 9.111 1.337 7.538 1.00 96.38 70 GLN A CA 1
ATOM 583 C C . GLN A 1 70 ? 8.862 0.802 6.119 1.00 96.38 70 GLN A C 1
ATOM 585 O O . GLN A 1 70 ? 9.662 0.015 5.597 1.00 96.38 70 GLN A O 1
ATOM 590 N N . THR A 1 71 ? 7.773 1.234 5.480 1.00 96.44 71 THR A N 1
ATOM 591 C CA . THR A 1 71 ? 7.433 0.828 4.112 1.00 96.44 71 THR A CA 1
ATOM 592 C C . THR A 1 71 ? 8.448 1.377 3.111 1.00 96.44 71 THR A C 1
ATOM 594 O O . THR A 1 71 ? 8.913 0.636 2.243 1.00 96.44 71 THR A O 1
ATOM 597 N N . LEU A 1 72 ? 8.865 2.640 3.266 1.00 97.31 72 LEU A N 1
ATOM 598 C CA . LEU A 1 72 ? 9.917 3.241 2.444 1.00 97.31 72 LEU A CA 1
ATOM 599 C C . LEU A 1 72 ? 11.230 2.473 2.574 1.00 97.31 72 LEU A C 1
ATOM 601 O O . LEU A 1 72 ? 11.823 2.123 1.558 1.00 97.31 72 LEU A O 1
ATOM 605 N N . ASP A 1 73 ? 11.666 2.168 3.796 1.00 97.94 73 ASP A N 1
ATOM 606 C CA . ASP A 1 73 ? 12.912 1.438 4.032 1.00 97.94 73 ASP A CA 1
ATOM 607 C C . ASP A 1 73 ? 12.889 0.039 3.412 1.00 97.94 73 ASP A C 1
ATOM 609 O O . ASP A 1 73 ? 13.903 -0.424 2.885 1.00 97.94 73 ASP A O 1
ATOM 613 N N . THR A 1 74 ? 11.745 -0.642 3.468 1.00 96.88 74 THR A N 1
ATOM 614 C CA . THR A 1 74 ? 11.580 -1.983 2.891 1.00 96.88 74 THR A CA 1
ATOM 615 C C . THR A 1 74 ? 11.682 -1.930 1.370 1.00 96.88 74 THR A C 1
ATOM 617 O O . THR A 1 74 ? 12.561 -2.570 0.791 1.00 96.88 74 THR A O 1
ATOM 620 N N . LEU A 1 75 ? 10.866 -1.088 0.731 1.00 96.62 75 LEU A N 1
ATOM 621 C CA . LEU A 1 75 ? 10.853 -0.940 -0.725 1.00 96.62 75 LEU A CA 1
ATOM 622 C C . LEU A 1 75 ? 12.178 -0.398 -1.266 1.00 96.62 75 LEU A C 1
ATOM 624 O O . LEU A 1 75 ? 12.628 -0.801 -2.337 1.00 96.62 75 LEU A O 1
ATOM 628 N N . TRP A 1 76 ? 12.844 0.483 -0.519 1.00 97.62 76 TRP A N 1
ATOM 629 C CA . TRP A 1 76 ? 14.147 1.008 -0.905 1.00 97.62 76 TRP A CA 1
ATOM 630 C C . TRP A 1 76 ? 15.236 -0.066 -0.870 1.00 97.62 76 TRP A C 1
ATOM 632 O O . TRP A 1 76 ? 16.038 -0.153 -1.800 1.00 97.62 76 TRP A O 1
ATOM 642 N N . LYS A 1 77 ? 15.261 -0.927 0.157 1.00 97.12 77 LYS A N 1
ATOM 643 C CA . LYS A 1 77 ? 16.198 -2.065 0.217 1.00 97.12 77 LYS A CA 1
ATOM 644 C C . LYS A 1 77 ? 15.965 -3.041 -0.933 1.00 97.12 77 LYS A C 1
ATOM 646 O O . LYS A 1 77 ? 16.930 -3.475 -1.561 1.00 97.12 77 LYS A O 1
ATOM 651 N N . GLU A 1 78 ? 14.706 -3.349 -1.235 1.00 96.50 78 GLU A N 1
ATOM 652 C CA . GLU A 1 78 ? 14.344 -4.184 -2.384 1.00 96.50 78 GLU A CA 1
ATOM 653 C C . GLU A 1 78 ? 14.775 -3.542 -3.706 1.00 96.50 78 GLU A C 1
ATOM 655 O O . GLU A 1 78 ? 15.374 -4.210 -4.550 1.00 96.50 78 GLU A O 1
ATOM 660 N N . HIS A 1 79 ? 14.558 -2.234 -3.865 1.00 96.94 79 HIS A N 1
ATOM 661 C CA . HIS A 1 79 ? 15.008 -1.488 -5.035 1.00 96.94 79 HIS A CA 1
ATOM 662 C C . HIS A 1 79 ? 16.531 -1.525 -5.183 1.00 96.94 79 HIS A C 1
ATOM 664 O O . HIS A 1 79 ? 17.018 -1.813 -6.273 1.00 96.94 79 HIS A O 1
ATOM 670 N N . LEU A 1 80 ? 17.297 -1.304 -4.109 1.00 96.75 80 LEU A N 1
ATOM 671 C CA . LEU A 1 80 ? 18.761 -1.397 -4.140 1.00 96.75 80 LEU A CA 1
ATOM 672 C C . LEU A 1 80 ? 19.237 -2.793 -4.564 1.00 96.75 80 LEU A C 1
ATOM 674 O O .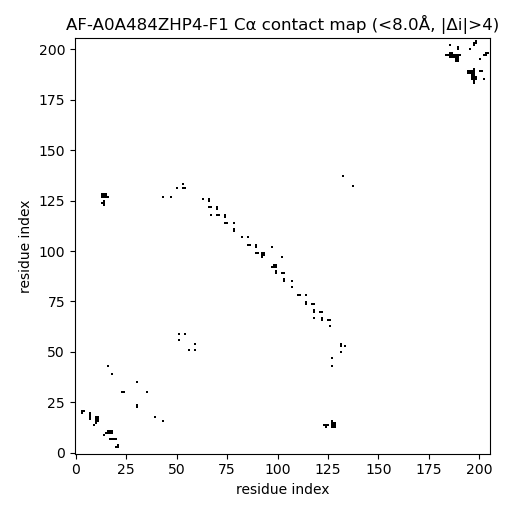 LEU A 1 80 ? 20.098 -2.901 -5.438 1.00 96.75 80 LEU A O 1
ATOM 678 N N . ALA A 1 81 ? 18.634 -3.855 -4.021 1.00 96.50 81 ALA A N 1
ATOM 679 C CA . ALA A 1 81 ? 18.944 -5.223 -4.430 1.00 96.50 81 ALA A CA 1
ATOM 680 C C . ALA A 1 81 ? 18.623 -5.454 -5.918 1.00 96.50 81 ALA A C 1
ATOM 682 O O . ALA A 1 81 ? 19.440 -5.999 -6.663 1.00 96.50 81 ALA A O 1
ATOM 683 N N . ALA A 1 82 ? 17.462 -4.988 -6.384 1.00 94.81 82 ALA A N 1
ATOM 684 C CA . ALA A 1 82 ? 17.056 -5.096 -7.781 1.00 94.81 82 ALA A CA 1
ATOM 685 C C . ALA A 1 82 ? 17.985 -4.305 -8.725 1.00 94.81 82 ALA A C 1
ATOM 687 O O . ALA A 1 82 ? 18.310 -4.772 -9.819 1.00 94.81 82 ALA A O 1
ATOM 688 N N . MET A 1 83 ? 18.472 -3.144 -8.284 1.00 95.00 83 MET A N 1
ATOM 689 C CA . MET A 1 83 ? 19.448 -2.327 -9.002 1.00 95.00 83 MET A CA 1
ATOM 690 C C . MET A 1 83 ? 20.810 -3.016 -9.131 1.00 95.00 83 MET A C 1
ATOM 692 O O . MET A 1 83 ? 21.426 -2.955 -10.201 1.00 95.00 83 MET A O 1
ATOM 696 N N . ASP A 1 84 ? 21.263 -3.720 -8.092 1.00 94.56 84 ASP A N 1
ATOM 697 C CA . ASP A 1 84 ? 22.488 -4.521 -8.151 1.00 94.56 84 ASP A CA 1
ATOM 698 C C . ASP A 1 84 ? 22.370 -5.672 -9.160 1.00 94.56 84 ASP A C 1
ATOM 700 O O . ASP A 1 84 ? 23.283 -5.870 -9.972 1.00 94.56 84 ASP A O 1
ATOM 704 N N . TYR A 1 85 ? 21.233 -6.379 -9.189 1.00 92.44 85 TYR A N 1
ATOM 705 C CA . TYR A 1 85 ? 20.968 -7.412 -10.200 1.00 92.44 85 TYR A CA 1
ATOM 706 C C . TYR A 1 85 ? 20.924 -6.833 -11.618 1.00 92.44 85 TYR A C 1
ATOM 708 O O . TYR A 1 85 ? 21.549 -7.379 -12.534 1.00 92.44 85 TYR A O 1
ATOM 716 N N . LEU A 1 86 ? 20.250 -5.693 -11.803 1.00 92.19 86 LEU A N 1
ATOM 717 C CA . LEU A 1 86 ? 20.187 -5.004 -13.091 1.00 92.19 86 LEU A CA 1
ATOM 718 C C . LEU A 1 86 ? 21.589 -4.616 -13.581 1.00 92.19 86 LEU A C 1
ATOM 720 O O . LEU A 1 86 ? 21.921 -4.811 -14.752 1.00 92.19 86 LEU A O 1
ATOM 724 N N . ARG A 1 87 ? 22.446 -4.120 -12.680 1.00 90.62 87 ARG A N 1
ATOM 725 C CA . ARG A 1 87 ? 23.827 -3.737 -13.001 1.00 90.62 87 ARG A CA 1
ATOM 726 C C . ARG A 1 87 ? 24.677 -4.929 -13.442 1.00 90.62 87 ARG A C 1
ATOM 728 O O . ARG A 1 87 ? 25.501 -4.784 -14.342 1.00 90.62 87 ARG A O 1
ATOM 735 N N . GLN A 1 88 ? 24.492 -6.098 -12.834 1.00 88.50 88 GLN A N 1
ATOM 736 C CA . GLN A 1 88 ? 25.206 -7.316 -13.230 1.00 88.50 88 GLN A CA 1
ATOM 737 C C . GLN A 1 88 ? 24.734 -7.816 -14.607 1.00 88.50 88 GLN A C 1
ATOM 739 O O . GLN A 1 88 ? 25.560 -8.131 -15.465 1.00 88.50 88 GLN A O 1
ATOM 744 N N . GLY A 1 89 ? 23.419 -7.802 -14.855 1.00 86.19 89 GLY A N 1
ATOM 745 C CA . GLY A 1 89 ? 22.807 -8.296 -16.094 1.00 86.19 89 GLY A CA 1
ATOM 746 C C . GLY A 1 89 ? 22.944 -7.380 -17.318 1.00 86.19 89 GLY A C 1
ATOM 747 O O . GLY A 1 89 ? 22.804 -7.849 -18.449 1.00 86.19 89 GLY A O 1
ATOM 748 N N . ILE A 1 90 ? 23.256 -6.091 -17.137 1.00 84.12 90 ILE A N 1
ATOM 749 C CA . ILE A 1 90 ? 23.244 -5.104 -18.232 1.00 84.12 90 ILE A CA 1
ATOM 750 C C . ILE A 1 90 ? 24.247 -5.406 -19.356 1.00 84.12 90 ILE A C 1
ATOM 752 O O . ILE A 1 90 ? 24.016 -5.050 -20.513 1.00 84.12 90 ILE A O 1
ATOM 756 N N . HIS A 1 91 ? 25.338 -6.111 -19.047 1.00 78.19 91 HIS A N 1
ATOM 757 C CA . HIS A 1 91 ? 26.375 -6.468 -20.018 1.00 78.19 91 HIS A CA 1
ATOM 758 C C . HIS A 1 91 ? 25.836 -7.371 -21.135 1.00 78.19 91 HIS A C 1
ATOM 760 O O . HIS A 1 91 ? 26.297 -7.283 -22.272 1.00 78.19 91 HIS A O 1
ATOM 766 N N . LEU A 1 92 ? 24.802 -8.172 -20.850 1.00 80.00 92 LEU A N 1
ATOM 767 C CA . LEU A 1 92 ? 24.144 -9.008 -21.854 1.00 80.00 92 LEU A CA 1
ATOM 768 C C . LEU A 1 92 ? 23.365 -8.179 -22.889 1.00 80.00 92 LEU A C 1
ATOM 770 O O . LEU A 1 92 ? 23.178 -8.626 -24.017 1.00 80.00 92 LEU A O 1
ATOM 774 N N . ARG A 1 93 ? 22.963 -6.942 -22.564 1.00 76.69 93 ARG A N 1
ATOM 775 C CA . ARG A 1 93 ? 22.258 -6.056 -23.508 1.00 76.69 93 ARG A CA 1
ATOM 776 C C . ARG A 1 93 ? 23.173 -5.386 -24.523 1.00 76.69 93 ARG A C 1
ATOM 778 O O . ARG A 1 93 ? 22.698 -5.006 -25.591 1.00 76.69 93 ARG A O 1
ATOM 785 N N . GLY A 1 94 ? 24.477 -5.319 -24.245 1.00 70.88 94 GLY A N 1
ATOM 786 C CA . GLY A 1 94 ? 25.474 -4.871 -25.221 1.00 70.88 94 GLY A CA 1
ATOM 787 C C . GLY A 1 94 ? 25.514 -5.754 -26.475 1.00 70.88 94 GLY A C 1
ATOM 788 O O . GLY A 1 94 ? 25.792 -5.260 -27.564 1.00 70.88 94 GLY A O 1
ATOM 789 N N . TYR A 1 95 ? 25.132 -7.032 -26.358 1.00 72.12 95 TYR A N 1
ATOM 790 C CA . TYR A 1 95 ? 25.017 -7.947 -27.501 1.00 72.12 95 TYR A CA 1
ATOM 791 C C . TYR A 1 95 ? 23.875 -7.579 -28.459 1.00 72.12 95 TYR A C 1
ATOM 793 O O . TYR A 1 95 ? 23.930 -7.926 -29.635 1.00 72.12 95 TYR A O 1
ATOM 801 N N . ALA A 1 96 ? 22.870 -6.834 -27.990 1.00 80.69 96 ALA A N 1
ATOM 802 C CA . ALA A 1 96 ? 21.763 -6.346 -28.810 1.00 80.69 96 ALA A CA 1
ATOM 803 C C . ALA A 1 96 ? 22.069 -5.005 -29.511 1.00 80.69 96 ALA A C 1
ATOM 805 O O . ALA A 1 96 ? 21.143 -4.346 -29.978 1.00 80.69 96 ALA A O 1
ATOM 806 N N . GLN A 1 97 ? 23.339 -4.571 -29.550 1.00 82.69 97 GLN A N 1
ATOM 807 C CA . GLN A 1 97 ? 23.793 -3.294 -30.135 1.00 82.69 97 GLN A CA 1
ATOM 808 C C . GLN A 1 97 ? 23.129 -2.037 -29.539 1.00 82.69 97 GLN A C 1
ATOM 810 O O . GLN A 1 97 ? 23.200 -0.952 -30.115 1.00 82.69 97 GLN A O 1
ATOM 815 N N . LYS A 1 98 ? 22.498 -2.159 -28.369 1.00 83.50 98 LYS A N 1
ATOM 816 C CA . LYS A 1 98 ? 21.972 -1.027 -27.601 1.00 83.50 98 LYS A CA 1
ATOM 817 C C . LYS A 1 98 ? 23.023 -0.535 -26.616 1.00 83.50 98 LYS A C 1
ATOM 819 O O . LYS A 1 98 ? 23.779 -1.342 -26.082 1.00 83.50 98 LYS A O 1
ATOM 824 N N . ASP A 1 99 ? 23.038 0.771 -26.341 1.00 86.94 99 ASP A N 1
ATOM 825 C CA . ASP A 1 99 ? 23.915 1.358 -25.321 1.00 86.94 99 ASP A CA 1
ATOM 826 C C . ASP A 1 99 ? 23.500 0.853 -23.919 1.00 86.94 99 ASP A C 1
ATOM 828 O O . ASP A 1 99 ? 22.436 1.248 -23.419 1.00 86.94 99 ASP A O 1
ATOM 832 N N . PRO A 1 100 ? 24.322 0.014 -23.249 1.00 89.19 100 PRO A N 1
ATOM 833 C CA . PRO A 1 100 ? 23.991 -0.553 -21.942 1.00 89.19 100 PRO A CA 1
ATOM 834 C C . PRO A 1 100 ? 23.722 0.519 -20.883 1.00 89.19 100 PRO A C 1
ATOM 836 O O . PRO A 1 100 ? 22.885 0.334 -20.001 1.00 89.19 100 PRO A O 1
ATOM 839 N N . LYS A 1 101 ? 24.398 1.670 -20.975 1.00 88.69 101 LYS A N 1
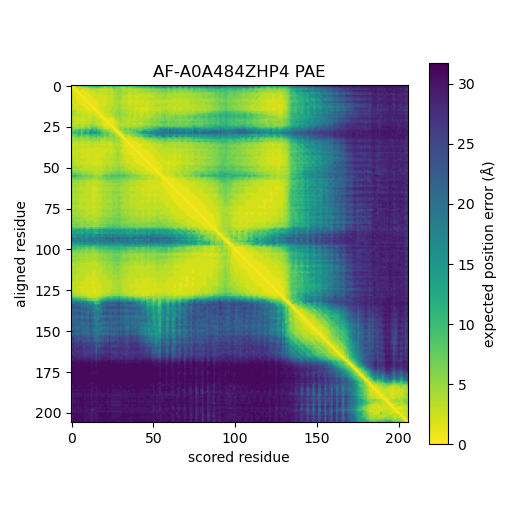ATOM 840 C CA . LYS A 1 101 ? 24.250 2.765 -20.012 1.00 88.69 101 LYS A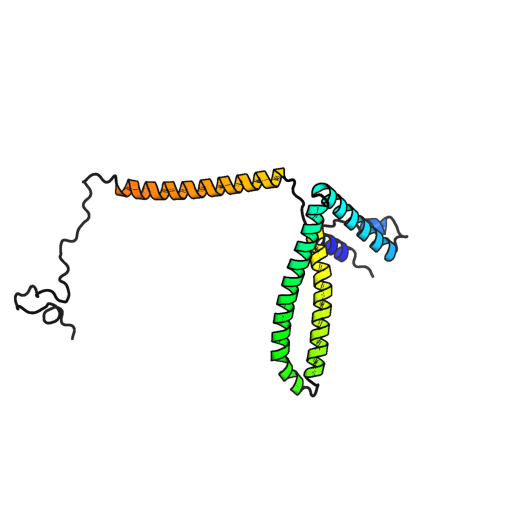 CA 1
ATOM 841 C C . LYS A 1 101 ? 22.881 3.431 -20.123 1.00 88.69 101 LYS A C 1
ATOM 843 O O . LYS A 1 101 ? 22.320 3.832 -19.104 1.00 88.69 101 LYS A O 1
ATOM 848 N N . GLN A 1 102 ? 22.354 3.571 -21.339 1.00 89.56 102 GLN A N 1
ATOM 849 C CA . GLN A 1 102 ? 21.035 4.168 -21.561 1.00 89.56 102 GLN A CA 1
ATOM 850 C C . GLN A 1 102 ? 19.920 3.220 -21.124 1.00 89.56 102 GLN A C 1
ATOM 852 O O . GLN A 1 102 ? 19.004 3.645 -20.423 1.00 89.56 102 GLN A O 1
ATOM 857 N N . GLU A 1 103 ? 20.034 1.932 -21.456 1.00 89.50 103 GLU A N 1
ATOM 858 C CA . GLU A 1 103 ? 19.060 0.920 -21.031 1.00 89.50 103 GLU A CA 1
ATOM 859 C C . GLU A 1 103 ? 19.032 0.772 -19.504 1.00 89.50 103 GLU A C 1
ATOM 861 O O . GLU A 1 103 ? 17.951 0.734 -18.920 1.00 89.50 103 GLU A O 1
ATOM 866 N N . TYR A 1 104 ? 20.198 0.790 -18.844 1.00 92.75 104 TYR A N 1
ATOM 867 C CA . TYR A 1 104 ? 20.276 0.785 -17.381 1.00 92.75 104 TYR A CA 1
ATOM 868 C C . TYR A 1 104 ? 19.505 1.954 -16.775 1.00 92.75 104 TYR A C 1
ATOM 870 O O . TYR A 1 104 ? 18.670 1.743 -15.906 1.00 92.75 104 TYR A O 1
ATOM 878 N N . LYS A 1 105 ? 19.749 3.180 -17.259 1.00 93.12 105 LYS A N 1
ATOM 879 C CA . LYS A 1 105 ? 19.058 4.376 -16.761 1.00 93.12 105 LYS A CA 1
ATOM 880 C C . LYS A 1 105 ? 17.553 4.282 -16.969 1.00 93.12 105 LYS A C 1
ATOM 882 O O . LYS A 1 105 ? 16.783 4.572 -16.060 1.00 93.12 105 LYS A O 1
ATOM 887 N N . ARG A 1 106 ? 17.123 3.907 -18.172 1.00 92.38 106 ARG A N 1
ATOM 888 C CA . ARG A 1 106 ? 15.702 3.822 -18.505 1.00 92.38 106 ARG A CA 1
ATOM 889 C C . ARG A 1 106 ? 14.982 2.832 -17.592 1.00 92.38 106 ARG A C 1
ATOM 891 O O . ARG A 1 106 ? 13.932 3.161 -17.047 1.00 92.38 106 ARG A O 1
ATOM 898 N N . GLU A 1 107 ? 15.546 1.644 -17.409 1.00 93.06 107 GLU A N 1
ATOM 899 C CA . GLU A 1 107 ? 14.937 0.627 -16.554 1.00 93.06 107 GLU A CA 1
ATOM 900 C C . GLU A 1 107 ? 15.024 0.980 -15.075 1.00 93.06 107 GLU A C 1
ATOM 902 O O . GLU A 1 107 ? 14.022 0.853 -14.379 1.00 93.06 107 GLU 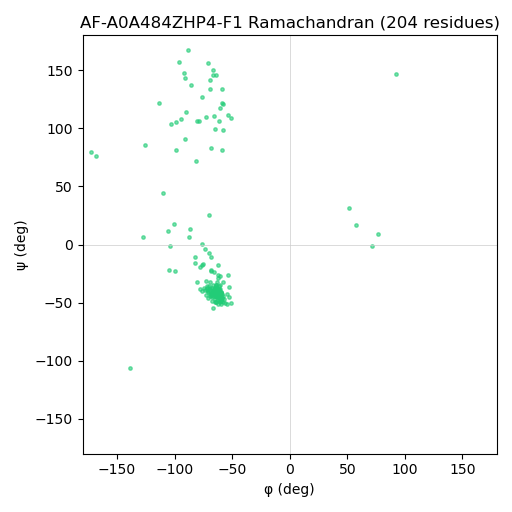A O 1
ATOM 907 N N . SER A 1 108 ? 16.152 1.523 -14.611 1.00 94.69 108 SER A N 1
ATOM 908 C CA . SER A 1 108 ? 16.294 1.965 -13.223 1.00 94.69 108 SER A CA 1
ATOM 909 C C . SER A 1 108 ? 15.258 3.024 -12.857 1.00 94.69 108 SER A C 1
ATOM 911 O O . SER A 1 108 ? 14.645 2.952 -11.796 1.00 94.69 108 SER A O 1
ATOM 913 N N . PHE A 1 109 ? 15.019 3.989 -13.753 1.00 96.06 109 PHE A N 1
ATOM 914 C CA . PHE A 1 109 ? 13.993 5.010 -13.552 1.00 96.06 109 PHE A CA 1
ATOM 915 C C . PHE A 1 109 ? 12.582 4.420 -13.574 1.00 96.06 109 PHE A C 1
ATOM 917 O O . PHE A 1 109 ? 11.762 4.809 -12.747 1.00 96.06 109 PHE A O 1
ATOM 924 N N . SER A 1 110 ? 12.303 3.465 -14.467 1.00 95.88 110 SER A N 1
ATOM 925 C CA . SER A 1 110 ? 11.012 2.766 -14.483 1.00 95.88 110 SER A CA 1
ATOM 926 C C . SER A 1 110 ? 10.768 2.014 -13.175 1.00 95.88 110 SER A C 1
ATOM 928 O O . SER A 1 110 ? 9.690 2.125 -12.603 1.00 95.88 110 SER A O 1
ATOM 930 N N . MET A 1 111 ? 11.774 1.293 -12.674 1.00 95.75 111 MET A N 1
ATOM 931 C CA . MET A 1 111 ? 11.696 0.562 -11.407 1.00 95.75 111 MET A CA 1
ATOM 932 C C . MET A 1 111 ? 11.515 1.509 -10.220 1.00 95.75 111 MET A C 1
ATOM 934 O O . MET A 1 111 ? 10.730 1.221 -9.323 1.00 95.75 111 MET A O 1
ATOM 938 N N . PHE A 1 112 ? 12.203 2.652 -10.221 1.00 96.88 112 PHE A N 1
ATOM 939 C CA . PHE A 1 112 ? 12.049 3.670 -9.186 1.00 96.88 112 PHE A CA 1
ATOM 940 C C . PHE A 1 112 ? 10.642 4.286 -9.189 1.00 96.88 112 PHE A C 1
ATOM 942 O O . PHE A 1 112 ? 10.032 4.421 -8.134 1.00 96.88 112 PHE A O 1
ATOM 949 N N . ALA A 1 113 ? 10.089 4.604 -10.364 1.00 96.94 113 ALA A N 1
ATOM 950 C CA . ALA A 1 113 ? 8.719 5.104 -10.476 1.00 96.94 113 ALA A CA 1
ATOM 951 C C . ALA A 1 113 ? 7.697 4.073 -9.966 1.00 96.94 113 ALA A C 1
ATOM 953 O O . ALA A 1 113 ? 6.818 4.420 -9.181 1.00 96.94 113 ALA A O 1
ATOM 954 N N . SER A 1 114 ? 7.854 2.797 -10.339 1.00 96.81 114 SER A N 1
ATOM 955 C CA . SER A 1 114 ? 7.017 1.711 -9.816 1.00 96.81 114 SER A CA 1
ATOM 956 C C . SER A 1 114 ? 7.144 1.552 -8.299 1.00 96.81 114 SER A C 1
ATOM 958 O O . SER A 1 114 ? 6.137 1.344 -7.631 1.00 96.81 114 SER A O 1
ATOM 960 N N . MET A 1 115 ? 8.350 1.700 -7.742 1.00 96.94 115 MET A N 1
ATOM 961 C CA . MET A 1 115 ? 8.582 1.663 -6.294 1.00 96.94 115 MET A CA 1
ATOM 962 C C . MET A 1 115 ? 7.864 2.811 -5.571 1.00 96.94 115 MET A C 1
ATOM 964 O O . MET A 1 115 ? 7.287 2.591 -4.512 1.00 96.94 115 MET A O 1
ATOM 968 N N . LEU A 1 116 ? 7.862 4.027 -6.131 1.00 96.69 116 LEU A N 1
ATOM 969 C CA . LEU A 1 116 ? 7.142 5.162 -5.543 1.00 96.69 116 LEU A CA 1
ATOM 970 C C . LEU A 1 116 ? 5.621 4.952 -5.537 1.00 96.69 116 LEU A C 1
ATOM 972 O O . LEU A 1 116 ? 4.962 5.338 -4.574 1.00 96.69 116 LEU A O 1
ATOM 976 N N . GLU A 1 117 ? 5.060 4.336 -6.579 1.00 97.31 117 GLU A N 1
ATOM 977 C CA . GLU A 1 117 ? 3.634 3.988 -6.600 1.00 97.31 117 GLU A CA 1
ATOM 978 C C . GLU A 1 117 ? 3.310 2.843 -5.633 1.00 97.31 117 GLU A C 1
ATOM 980 O O . GLU A 1 117 ? 2.326 2.925 -4.900 1.00 97.31 117 GLU A O 1
ATOM 985 N N . ALA A 1 118 ? 4.178 1.829 -5.544 1.00 96.12 118 ALA A N 1
ATOM 986 C CA . ALA A 1 118 ? 4.054 0.768 -4.548 1.00 96.12 118 ALA A CA 1
ATOM 987 C C . ALA A 1 118 ? 4.107 1.329 -3.119 1.00 96.12 118 ALA A C 1
ATOM 989 O O . ALA A 1 118 ? 3.294 0.949 -2.286 1.00 96.12 118 ALA A O 1
ATOM 990 N N . LEU A 1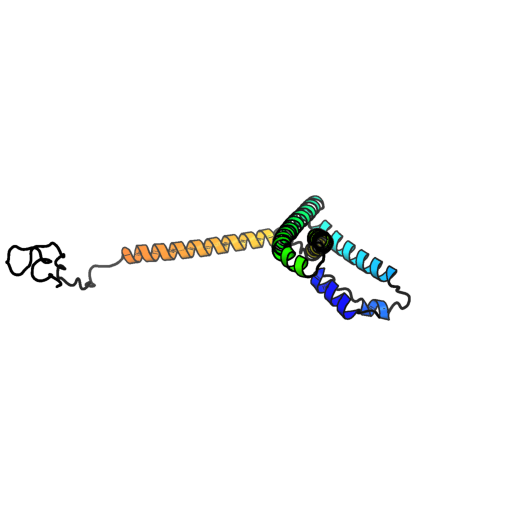 119 ? 4.991 2.297 -2.850 1.00 97.06 119 LEU A N 1
ATOM 991 C CA . LEU A 1 119 ? 5.079 2.964 -1.550 1.00 97.06 119 LEU A CA 1
ATOM 992 C C . LEU A 1 119 ? 3.752 3.614 -1.162 1.00 97.06 119 LEU A C 1
ATOM 994 O O . LEU A 1 119 ? 3.272 3.399 -0.052 1.00 97.06 119 LEU A O 1
ATOM 998 N N . LYS A 1 120 ? 3.145 4.387 -2.069 1.00 96.12 120 LYS A N 1
ATOM 999 C CA . LYS A 1 120 ? 1.835 5.004 -1.818 1.00 96.12 120 LYS A CA 1
ATOM 1000 C C . LYS A 1 120 ? 0.780 3.937 -1.536 1.00 96.12 120 LYS A C 1
ATOM 1002 O O . LYS A 1 120 ? 0.026 4.072 -0.579 1.00 96.12 120 LYS A O 1
ATOM 1007 N N . TYR A 1 121 ? 0.747 2.884 -2.349 1.00 96.31 121 TYR A N 1
ATOM 1008 C CA . TYR A 1 121 ? -0.242 1.819 -2.230 1.00 96.31 121 TYR A CA 1
ATOM 1009 C C . TYR A 1 121 ? -0.142 1.075 -0.896 1.00 96.31 121 TYR A C 1
ATOM 1011 O O . TYR A 1 121 ? -1.129 0.964 -0.175 1.00 96.31 121 TYR A O 1
ATOM 1019 N N . GLU A 1 122 ? 1.058 0.619 -0.541 1.00 95.94 122 GLU A N 1
ATOM 1020 C CA . GLU A 1 122 ? 1.319 -0.145 0.679 1.00 95.94 122 GLU A CA 1
ATOM 1021 C C . GLU A 1 122 ? 1.070 0.689 1.938 1.00 95.94 122 GLU A C 1
ATOM 1023 O O . GLU A 1 122 ? 0.464 0.202 2.889 1.00 95.94 122 GLU A O 1
ATOM 1028 N N . VAL A 1 123 ? 1.466 1.968 1.942 1.00 96.31 123 VAL A N 1
ATOM 1029 C CA . VAL A 1 123 ? 1.184 2.863 3.074 1.00 96.31 123 VAL A CA 1
ATOM 1030 C C . VAL A 1 123 ? -0.320 2.981 3.303 1.00 96.31 123 VAL A C 1
ATOM 1032 O O . VAL A 1 123 ? -0.775 2.761 4.422 1.00 96.31 123 VAL A O 1
ATOM 1035 N N . ILE A 1 124 ? -1.103 3.283 2.262 1.00 95.88 124 ILE A N 1
ATOM 1036 C CA . ILE A 1 124 ? -2.556 3.431 2.415 1.00 95.88 124 ILE A CA 1
ATOM 1037 C C . ILE A 1 124 ? -3.208 2.090 2.773 1.00 95.88 124 ILE A C 1
ATOM 1039 O O . ILE A 1 124 ? -4.032 2.056 3.675 1.00 95.88 124 ILE A O 1
ATOM 1043 N N . SER A 1 125 ? -2.788 0.984 2.156 1.00 95.56 125 SER A N 1
ATOM 1044 C CA . SER A 1 125 ? -3.248 -0.375 2.485 1.00 95.56 125 SER A CA 1
ATOM 1045 C C . SER A 1 125 ? -3.058 -0.698 3.973 1.00 95.56 125 SER A C 1
ATOM 1047 O O . SER A 1 125 ? -4.011 -1.060 4.665 1.00 95.56 125 SER A O 1
ATOM 1049 N N . VAL A 1 126 ? -1.855 -0.483 4.517 1.00 93.81 126 VAL A N 1
ATOM 1050 C CA . VAL A 1 126 ? -1.559 -0.741 5.936 1.00 93.81 126 VAL A CA 1
ATOM 1051 C C . VAL A 1 126 ? -2.380 0.168 6.855 1.00 93.81 126 VAL A C 1
ATOM 1053 O O . VAL A 1 126 ? -2.951 -0.312 7.837 1.00 93.81 126 VAL A O 1
ATOM 1056 N N . LEU A 1 127 ? -2.482 1.461 6.533 1.00 92.88 127 LEU A N 1
ATOM 1057 C CA . LEU A 1 127 ? -3.288 2.415 7.302 1.00 92.88 127 LEU A CA 1
ATOM 1058 C C . LEU A 1 127 ? -4.783 2.076 7.264 1.00 92.88 127 LEU A C 1
ATOM 1060 O O . LEU A 1 127 ? -5.485 2.251 8.258 1.00 92.88 127 LEU A O 1
ATOM 1064 N N . SER A 1 128 ? -5.282 1.550 6.149 1.00 92.00 128 SER A N 1
ATOM 1065 C CA . SER A 1 128 ? -6.675 1.136 6.018 1.00 92.00 128 SER A CA 1
ATOM 1066 C C . SER A 1 128 ? -6.970 -0.163 6.769 1.00 92.00 128 SER A C 1
ATOM 1068 O O . SER A 1 128 ? -8.018 -0.246 7.405 1.00 92.00 128 SER A O 1
ATOM 1070 N N . LYS A 1 129 ? -6.049 -1.134 6.799 1.00 90.62 129 LYS A N 1
ATOM 1071 C CA . LYS A 1 129 ? -6.233 -2.417 7.510 1.00 90.62 129 LYS A CA 1
ATOM 1072 C C . LYS A 1 129 ? -5.940 -2.374 9.006 1.00 90.62 129 LYS A C 1
ATOM 1074 O O . LYS A 1 129 ? -6.228 -3.335 9.718 1.00 90.62 129 LYS A O 1
ATOM 1079 N N . VAL A 1 130 ? -5.349 -1.291 9.518 1.00 87.38 130 VAL A N 1
ATOM 1080 C CA . VAL A 1 130 ? -5.019 -1.214 10.946 1.00 87.38 130 VAL A CA 1
ATOM 1081 C C . VAL A 1 130 ? -6.288 -1.383 11.788 1.00 87.38 130 VAL A C 1
ATOM 1083 O O . VAL A 1 130 ? -7.264 -0.642 11.641 1.00 87.38 1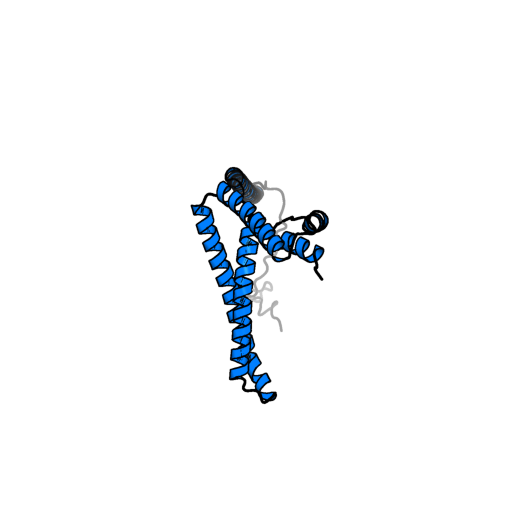30 VAL A O 1
ATOM 1086 N N . GLN A 1 131 ? -6.294 -2.391 12.657 1.00 78.06 131 GLN A N 1
ATOM 1087 C CA . GLN A 1 131 ? -7.353 -2.590 13.637 1.00 78.06 131 GLN A CA 1
ATOM 1088 C C . GLN A 1 131 ? -6.916 -1.943 14.939 1.00 78.06 131 GLN A C 1
ATOM 1090 O O . GLN A 1 131 ? -6.012 -2.425 15.623 1.00 78.06 131 GLN A O 1
ATOM 1095 N N . VAL A 1 132 ? -7.559 -0.828 15.258 1.00 70.25 132 VAL A N 1
ATOM 1096 C CA . VAL A 1 132 ? -7.382 -0.156 16.536 1.00 70.25 132 VAL A CA 1
ATOM 1097 C C . VAL A 1 132 ? -8.074 -1.003 17.592 1.00 70.25 132 VAL A C 1
ATOM 1099 O O . VAL A 1 132 ? -9.299 -1.110 17.597 1.00 70.25 132 VAL A O 1
ATOM 1102 N N . ARG A 1 133 ? -7.283 -1.634 18.458 1.00 65.69 133 ARG A N 1
ATOM 1103 C CA . ARG A 1 133 ? -7.800 -2.332 19.635 1.00 65.69 133 ARG A CA 1
ATOM 1104 C C . ARG A 1 133 ? -7.841 -1.373 20.809 1.00 65.69 133 ARG A C 1
ATOM 1106 O O . ARG A 1 133 ? -6.957 -0.527 20.949 1.00 65.69 133 ARG A O 1
ATOM 1113 N N . MET A 1 134 ? -8.868 -1.511 21.638 1.00 60.41 134 MET A N 1
ATOM 1114 C CA . MET A 1 134 ? -9.002 -0.697 22.841 1.00 60.41 134 MET A CA 1
ATOM 1115 C C . MET A 1 134 ? -7.837 -0.996 23.804 1.00 60.41 134 MET A C 1
ATOM 1117 O O . MET A 1 134 ? -7.406 -2.149 23.881 1.00 60.41 134 MET A O 1
ATOM 1121 N N . PRO A 1 135 ? -7.338 -0.004 24.564 1.00 59.22 135 PRO A N 1
ATOM 1122 C CA . PRO A 1 135 ? -6.229 -0.189 25.505 1.00 59.22 135 PRO A CA 1
ATOM 1123 C C . PRO A 1 135 ? -6.447 -1.343 26.499 1.00 59.22 135 PRO A C 1
ATOM 1125 O O . PRO A 1 135 ? -5.513 -2.089 26.778 1.00 59.22 135 PRO A O 1
ATOM 1128 N N . GLU A 1 136 ? -7.686 -1.552 26.962 1.00 58.06 136 GLU A N 1
ATOM 1129 C CA . GLU A 1 136 ? -8.051 -2.673 27.849 1.00 58.06 136 GLU A CA 1
ATOM 1130 C C . GLU A 1 136 ? -7.785 -4.047 27.213 1.00 58.06 136 GLU A C 1
ATOM 1132 O O . GLU A 1 136 ? -7.374 -4.990 27.885 1.00 58.06 136 GLU A O 1
ATOM 1137 N N . GLU A 1 137 ? -7.978 -4.167 25.899 1.00 58.72 137 GLU A N 1
ATOM 1138 C CA . GLU A 1 137 ? -7.733 -5.403 25.156 1.00 58.72 137 GLU A CA 1
ATOM 1139 C C . GLU A 1 137 ? -6.229 -5.672 24.999 1.00 58.72 137 GLU A C 1
ATOM 1141 O O . GLU A 1 137 ? -5.792 -6.823 24.989 1.00 58.72 137 GLU A O 1
ATOM 1146 N N . VAL A 1 138 ? -5.423 -4.609 24.914 1.00 61.72 138 VAL A N 1
ATOM 1147 C CA . VAL A 1 138 ? -3.958 -4.699 24.865 1.00 61.72 138 VAL A CA 1
ATOM 1148 C C . VAL A 1 138 ? -3.406 -5.130 26.225 1.00 61.72 138 VAL A C 1
ATOM 1150 O O . VAL A 1 138 ? -2.612 -6.069 26.275 1.00 61.72 138 VAL A O 1
ATOM 1153 N N . GLU A 1 139 ? -3.878 -4.531 27.323 1.00 65.06 139 GLU A N 1
ATOM 1154 C CA . GLU A 1 139 ? -3.492 -4.931 28.684 1.00 65.06 139 GLU A CA 1
ATOM 1155 C C . GLU A 1 139 ? -3.903 -6.376 28.998 1.00 65.06 139 GLU A C 1
ATOM 1157 O O . GLU A 1 139 ? -3.103 -7.130 29.551 1.00 65.06 139 GLU A O 1
ATOM 1162 N N . ALA A 1 140 ? -5.100 -6.808 28.589 1.00 71.56 140 ALA A N 1
ATOM 1163 C CA . ALA A 1 140 ? -5.550 -8.187 28.779 1.00 71.56 140 ALA A CA 1
ATOM 1164 C C . ALA A 1 140 ? -4.675 -9.203 28.020 1.00 71.56 140 ALA A C 1
ATOM 1166 O O . ALA A 1 140 ? -4.357 -10.270 28.547 1.00 71.56 140 ALA A O 1
ATOM 1167 N N . ILE A 1 141 ? -4.238 -8.879 26.798 1.00 71.38 141 ILE A N 1
ATOM 1168 C CA . ILE A 1 141 ? -3.344 -9.743 26.010 1.00 71.38 141 ILE A CA 1
ATOM 1169 C C . ILE A 1 141 ? -1.925 -9.754 26.591 1.00 71.38 141 ILE A C 1
ATOM 1171 O O . ILE A 1 141 ? -1.283 -10.805 26.619 1.00 71.38 141 ILE A O 1
ATOM 1175 N N . GLU A 1 142 ? -1.410 -8.617 27.063 1.00 74.06 142 GLU A N 1
ATOM 1176 C CA . GLU A 1 142 ? -0.109 -8.564 27.740 1.00 74.06 142 GLU A CA 1
ATOM 1177 C C . GLU A 1 142 ? -0.114 -9.343 29.058 1.00 74.06 142 GLU A C 1
ATOM 1179 O O . GLU A 1 142 ? 0.850 -10.059 29.345 1.00 74.06 142 GLU A O 1
ATOM 1184 N N . GLN A 1 143 ? -1.208 -9.269 29.821 1.00 77.44 143 GLN A N 1
ATOM 1185 C CA . GLN A 1 143 ? -1.418 -10.091 31.011 1.00 77.44 143 GLN A CA 1
ATOM 1186 C C . GLN A 1 143 ? -1.455 -11.577 30.653 1.00 77.44 143 GLN A C 1
ATOM 1188 O O . GLN A 1 143 ? -0.701 -12.347 31.240 1.00 77.44 143 GLN A O 1
ATOM 1193 N N . GLN A 1 144 ? -2.213 -11.976 29.627 1.00 79.38 144 GLN A N 1
ATOM 1194 C CA . GLN A 1 144 ? -2.241 -13.369 29.162 1.00 79.38 144 GLN A CA 1
ATOM 1195 C C . GLN A 1 144 ? -0.862 -13.865 28.709 1.00 79.38 144 GLN A C 1
ATOM 1197 O O . GLN A 1 144 ? -0.461 -14.973 29.058 1.00 79.38 144 GLN A O 1
ATOM 1202 N N . ARG A 1 145 ? -0.094 -13.044 27.982 1.00 79.81 145 ARG A N 1
ATOM 1203 C CA . ARG A 1 145 ? 1.279 -13.386 27.577 1.00 79.81 145 ARG A CA 1
ATOM 1204 C C . ARG A 1 145 ? 2.219 -13.524 28.770 1.00 79.81 145 ARG A C 1
ATOM 1206 O O . ARG A 1 145 ? 3.074 -14.406 28.758 1.00 79.81 145 ARG A O 1
ATOM 1213 N N . ARG A 1 146 ? 2.084 -12.668 29.790 1.00 82.62 146 ARG A N 1
ATOM 1214 C CA . ARG A 1 146 ? 2.847 -12.786 31.042 1.00 82.62 146 ARG A CA 1
ATOM 1215 C C . ARG A 1 146 ? 2.481 -14.051 31.803 1.00 82.62 146 ARG A C 1
ATOM 1217 O O . ARG A 1 146 ? 3.383 -14.784 32.182 1.00 82.62 146 ARG A O 1
ATOM 1224 N N . GLU A 1 147 ? 1.194 -14.337 31.963 1.00 84.56 147 GLU A N 1
ATOM 1225 C CA . GLU A 1 147 ? 0.713 -15.550 32.628 1.00 84.56 147 GLU A CA 1
ATOM 1226 C C . GLU A 1 147 ? 1.166 -16.820 31.897 1.00 84.56 147 GLU A C 1
ATOM 1228 O O . GLU A 1 147 ? 1.560 -17.798 32.530 1.00 84.56 147 GLU A O 1
ATOM 1233 N N . GLU A 1 148 ? 1.150 -16.824 30.563 1.00 83.44 148 GLU A N 1
ATOM 1234 C CA . GLU A 1 148 ? 1.634 -17.947 29.758 1.00 83.44 148 GLU A CA 1
ATOM 1235 C C . GLU A 1 148 ? 3.154 -18.119 29.881 1.00 83.44 148 GLU A C 1
ATOM 1237 O O . GLU A 1 148 ? 3.634 -19.235 30.091 1.00 83.44 148 GLU A O 1
ATOM 1242 N N . ALA A 1 149 ? 3.916 -17.021 29.839 1.00 84.31 149 ALA A N 1
ATOM 1243 C CA . ALA A 1 149 ? 5.358 -17.044 30.069 1.00 84.31 149 ALA A CA 1
ATOM 1244 C C . ALA A 1 149 ? 5.709 -17.523 31.489 1.00 84.31 149 ALA A C 1
ATOM 1246 O O . ALA A 1 149 ? 6.630 -18.323 31.653 1.00 84.31 149 ALA A O 1
ATOM 1247 N N . GLU A 1 150 ? 4.957 -17.097 32.505 1.00 83.94 150 GLU A N 1
ATOM 1248 C CA . GLU A 1 150 ? 5.105 -17.554 33.890 1.00 83.94 150 GLU A CA 1
ATOM 1249 C C . GLU A 1 150 ? 4.740 -19.034 34.044 1.00 83.94 150 GLU A C 1
ATOM 1251 O O . GLU A 1 150 ? 5.466 -19.775 34.708 1.00 83.94 150 GLU A O 1
ATOM 1256 N N . ARG A 1 151 ? 3.677 -19.513 33.383 1.00 84.00 151 ARG A N 1
ATOM 1257 C CA . ARG A 1 151 ? 3.317 -20.942 33.356 1.00 84.00 151 ARG A CA 1
ATOM 1258 C C . ARG A 1 151 ? 4.402 -21.793 32.707 1.00 84.00 151 ARG A C 1
ATOM 1260 O O . ARG A 1 151 ? 4.746 -22.845 33.244 1.00 84.00 151 ARG A O 1
ATOM 1267 N N . LEU A 1 152 ? 4.952 -21.346 31.579 1.00 84.44 152 LEU A N 1
ATOM 1268 C CA . LEU A 1 152 ? 6.043 -22.032 30.885 1.00 84.44 152 LEU A CA 1
ATOM 1269 C C . LEU A 1 152 ? 7.327 -22.039 31.728 1.00 84.44 152 LEU A C 1
ATOM 1271 O O . LEU A 1 152 ? 7.978 -23.077 31.841 1.00 84.44 152 LEU A O 1
ATOM 1275 N N . ALA A 1 153 ? 7.663 -20.919 32.374 1.00 83.44 153 ALA A N 1
ATOM 1276 C CA . ALA A 1 153 ? 8.804 -20.828 33.284 1.00 83.44 153 ALA A CA 1
ATOM 1277 C C . ALA A 1 153 ? 8.626 -21.721 34.526 1.00 83.44 153 ALA A C 1
ATOM 1279 O O . ALA A 1 153 ? 9.565 -22.403 34.937 1.00 83.44 153 ALA A O 1
ATOM 1280 N N . SER A 1 154 ? 7.414 -21.777 35.086 1.00 80.88 154 SER A N 1
ATOM 1281 C CA . SER A 1 154 ? 7.080 -22.646 36.217 1.00 80.88 154 SER A CA 1
ATOM 1282 C C . SER A 1 154 ? 7.146 -24.130 35.841 1.00 80.88 154 SER A C 1
ATOM 1284 O O . SER A 1 154 ? 7.730 -24.910 36.588 1.00 80.88 154 SER A O 1
ATOM 1286 N N . GLN A 1 155 ? 6.653 -24.531 34.662 1.00 78.12 155 GLN A N 1
ATOM 1287 C CA . GLN A 1 155 ? 6.823 -25.903 34.160 1.00 78.12 155 GLN A CA 1
ATOM 1288 C C . GLN A 1 155 ? 8.298 -26.279 33.983 1.00 78.12 155 GLN A C 1
ATOM 1290 O O . GLN A 1 155 ? 8.693 -27.387 34.344 1.00 78.12 155 GLN A O 1
ATOM 1295 N N . GLN A 1 156 ? 9.124 -25.367 33.463 1.00 78.19 156 GLN A N 1
ATOM 1296 C CA . GLN A 1 156 ? 10.563 -25.605 33.339 1.00 78.19 156 GLN A CA 1
ATOM 1297 C C . GLN A 1 156 ? 11.241 -25.743 34.709 1.00 78.19 156 GLN A C 1
ATOM 1299 O O . GLN A 1 156 ? 12.076 -26.628 34.879 1.00 78.19 156 GLN A O 1
ATOM 1304 N N . GLN A 1 157 ? 10.864 -24.932 35.703 1.00 74.12 157 GLN A N 1
ATOM 1305 C CA . GLN A 1 157 ? 11.379 -25.056 37.072 1.00 74.12 157 GLN A CA 1
ATOM 1306 C C . GLN A 1 157 ? 10.940 -26.350 37.762 1.00 74.12 157 GLN A C 1
ATOM 1308 O O . GLN A 1 157 ? 11.771 -26.985 38.404 1.00 74.12 157 GLN A O 1
ATOM 1313 N N . LEU A 1 158 ? 9.678 -26.762 37.611 1.00 73.25 158 LEU A N 1
ATOM 1314 C CA . LEU A 1 158 ? 9.174 -28.026 38.156 1.00 73.25 158 LEU A CA 1
ATOM 1315 C C . LEU A 1 158 ? 9.890 -29.221 37.525 1.00 73.25 158 LEU A C 1
ATOM 1317 O O . LEU A 1 158 ? 10.352 -30.091 38.250 1.00 73.25 158 LEU A O 1
ATOM 1321 N N . SER A 1 159 ? 10.091 -29.215 36.204 1.00 69.12 159 SER A N 1
ATOM 1322 C CA . SER A 1 159 ? 10.865 -30.257 35.520 1.00 69.12 159 SER A CA 1
ATOM 1323 C C . SER A 1 159 ? 12.322 -30.314 36.000 1.00 69.12 159 SER A C 1
ATOM 1325 O O . SER A 1 159 ? 12.891 -31.399 36.113 1.00 69.12 159 SER A O 1
ATOM 1327 N N . HIS A 1 160 ? 12.927 -29.166 36.320 1.00 67.88 160 HIS A N 1
ATOM 1328 C CA . HIS A 1 160 ? 14.290 -29.114 36.848 1.00 67.88 160 HIS A CA 1
ATOM 1329 C C . HIS A 1 160 ? 14.362 -29.582 38.313 1.00 67.88 160 HIS A C 1
ATOM 1331 O O . HIS A 1 160 ? 15.270 -30.329 38.663 1.00 67.88 160 HIS A O 1
ATOM 1337 N N . GLN A 1 161 ? 13.375 -29.231 39.144 1.00 61.66 161 GLN A N 1
ATOM 1338 C CA . GLN A 1 161 ? 13.260 -29.705 40.529 1.00 61.66 161 GLN A CA 1
ATOM 1339 C C . GLN A 1 161 ? 12.904 -31.191 40.622 1.00 61.66 161 GLN A C 1
ATOM 1341 O O . GLN A 1 161 ? 13.401 -31.869 41.512 1.00 61.66 161 GLN A O 1
ATOM 1346 N N . GLU A 1 162 ? 12.083 -31.728 39.718 1.00 58.53 162 GLU A N 1
ATOM 1347 C CA . GLU A 1 162 ? 11.817 -33.167 39.619 1.00 58.53 162 GLU A CA 1
ATOM 1348 C C . GLU A 1 162 ? 13.073 -33.931 39.193 1.00 58.53 162 GLU A C 1
ATOM 1350 O O . GLU A 1 162 ? 13.341 -35.001 39.733 1.00 58.53 162 GLU A O 1
ATOM 1355 N N . ALA A 1 163 ? 13.883 -33.373 38.287 1.00 57.81 163 ALA A N 1
ATOM 1356 C CA . ALA A 1 163 ? 15.179 -33.948 37.937 1.00 57.81 163 ALA A CA 1
ATOM 1357 C C . ALA A 1 163 ? 16.164 -33.911 39.122 1.00 57.81 163 ALA A C 1
ATOM 1359 O O . ALA A 1 163 ? 16.849 -34.902 39.368 1.00 57.81 163 ALA A O 1
ATOM 1360 N N . GLU A 1 164 ? 16.212 -32.814 39.886 1.00 54.25 164 GLU A N 1
ATOM 1361 C CA . GLU A 1 164 ? 17.049 -32.696 41.091 1.00 54.25 164 GLU A CA 1
ATOM 1362 C C . GLU A 1 164 ? 16.560 -33.583 42.252 1.00 54.25 164 GLU A C 1
ATOM 1364 O O . GLU A 1 164 ? 17.379 -34.223 42.909 1.00 54.25 164 GLU A O 1
ATOM 1369 N N . ASN A 1 165 ? 15.247 -33.704 42.475 1.00 57.28 165 ASN A N 1
ATOM 1370 C CA . ASN A 1 165 ? 14.676 -34.592 43.495 1.00 57.28 165 ASN A CA 1
ATOM 1371 C C . ASN A 1 165 ? 14.791 -36.071 43.106 1.00 57.28 165 ASN A C 1
ATOM 1373 O O . ASN A 1 165 ? 15.097 -36.892 43.965 1.00 57.28 165 ASN A O 1
ATOM 1377 N N . ALA A 1 166 ? 14.655 -36.428 41.825 1.00 57.38 166 ALA A N 1
ATOM 1378 C CA . ALA A 1 166 ? 14.926 -37.788 41.346 1.00 57.38 166 ALA A CA 1
ATOM 1379 C C . ALA A 1 166 ? 16.413 -38.178 41.478 1.00 57.38 166 ALA A C 1
ATOM 1381 O O . ALA A 1 166 ? 16.734 -39.360 41.568 1.00 57.38 166 ALA A O 1
ATOM 1382 N N . LEU A 1 167 ? 17.322 -37.197 41.527 1.00 55.19 167 LEU A N 1
ATOM 1383 C CA . LEU A 1 167 ? 18.737 -37.393 41.863 1.00 55.19 167 LEU A CA 1
ATOM 1384 C C . LEU A 1 167 ? 18.995 -37.449 43.384 1.00 55.19 167 LEU A C 1
ATOM 1386 O O . LEU A 1 167 ? 20.066 -37.903 43.791 1.00 55.19 167 LEU A O 1
ATOM 1390 N N . ALA A 1 168 ? 18.046 -37.005 44.218 1.00 53.81 168 ALA A N 1
ATOM 1391 C CA . ALA A 1 168 ? 18.166 -36.940 45.678 1.00 53.81 168 ALA A CA 1
ATOM 1392 C C . ALA A 1 168 ? 17.377 -38.035 46.435 1.00 53.81 168 ALA A C 1
ATOM 1394 O O . ALA A 1 168 ? 17.739 -38.358 47.566 1.00 53.81 168 ALA A O 1
ATOM 1395 N N . GLU A 1 169 ? 16.349 -38.640 45.826 1.00 45.69 169 GLU A N 1
ATOM 1396 C CA . GLU A 1 169 ? 15.485 -39.679 46.418 1.00 45.69 169 GLU A CA 1
ATOM 1397 C C . GLU A 1 169 ? 15.684 -41.088 45.815 1.00 45.69 169 GLU A C 1
ATOM 1399 O O . GLU A 1 169 ? 14.722 -41.825 45.599 1.00 45.69 169 GLU A O 1
ATOM 1404 N N . GLU A 1 170 ? 16.928 -41.534 45.604 1.00 41.34 170 GLU A N 1
ATOM 1405 C CA . GLU A 1 170 ? 17.189 -42.984 45.573 1.00 41.34 170 GLU A CA 1
ATOM 1406 C C . GLU A 1 170 ? 17.537 -43.504 46.982 1.00 41.34 170 GLU A C 1
ATOM 1408 O O . GLU A 1 170 ? 18.608 -43.190 47.515 1.00 41.34 170 GLU A O 1
ATOM 1413 N N . PRO A 1 171 ? 16.695 -44.358 47.601 1.00 40.59 171 PRO A N 1
ATOM 1414 C CA . PRO A 1 171 ? 17.149 -45.229 48.670 1.00 40.59 171 PRO A CA 1
ATOM 1415 C C . PRO A 1 171 ? 18.084 -46.295 48.086 1.00 40.59 171 PRO A C 1
ATOM 1417 O O . PRO A 1 171 ? 17.867 -46.838 47.004 1.00 40.59 171 PRO A O 1
ATOM 1420 N N . ALA A 1 172 ? 19.126 -46.621 48.844 1.00 48.47 172 ALA A N 1
ATOM 1421 C CA . ALA A 1 172 ? 20.093 -47.665 48.549 1.00 48.47 172 ALA A CA 1
ATOM 1422 C C . ALA A 1 172 ? 19.445 -49.062 48.412 1.00 48.47 172 ALA A C 1
ATOM 1424 O O . ALA A 1 172 ? 19.488 -49.854 49.348 1.00 48.47 172 ALA A O 1
ATOM 1425 N N . SER A 1 173 ? 18.872 -49.401 47.254 1.00 46.88 173 SER A N 1
ATOM 1426 C CA . SER A 1 173 ? 18.587 -50.788 46.851 1.00 46.88 173 SER A CA 1
ATOM 1427 C C . SER A 1 173 ? 18.200 -50.881 45.370 1.00 46.88 173 SER A C 1
ATOM 1429 O O . SER A 1 173 ? 17.038 -51.068 45.019 1.00 46.88 173 SER A O 1
ATOM 1431 N N . GLY A 1 174 ? 19.186 -50.789 44.485 1.00 39.94 174 GLY A N 1
ATOM 1432 C CA . GLY A 1 174 ? 18.979 -50.956 43.048 1.00 39.94 174 GLY A CA 1
ATOM 1433 C C . GLY A 1 174 ? 20.319 -50.976 42.339 1.00 39.94 174 GLY A C 1
ATOM 1434 O O . GLY A 1 174 ? 20.785 -49.958 41.851 1.00 39.94 174 GLY A O 1
ATOM 1435 N N . GLY A 1 175 ? 20.997 -52.124 42.374 1.00 38.88 175 GLY A N 1
ATOM 1436 C CA . GLY A 1 175 ? 22.348 -52.266 41.845 1.00 38.88 175 GLY A CA 1
ATOM 1437 C C . GLY A 1 175 ? 22.452 -51.793 40.398 1.00 38.88 175 GLY A C 1
ATOM 1438 O O . GLY A 1 175 ? 21.987 -52.463 39.477 1.00 38.88 175 GLY A O 1
ATOM 1439 N N . THR A 1 176 ? 23.157 -50.684 40.189 1.00 33.47 176 THR A N 1
ATOM 1440 C CA . THR A 1 176 ? 23.849 -50.460 38.928 1.00 33.47 176 THR A CA 1
ATOM 1441 C C . THR A 1 176 ? 24.798 -51.637 38.748 1.00 33.47 176 THR A C 1
ATOM 1443 O O . THR A 1 176 ? 25.656 -51.907 39.592 1.00 33.47 176 THR A O 1
ATOM 1446 N N . VAL A 1 177 ? 24.638 -52.388 37.659 1.00 50.88 177 VAL A N 1
ATOM 1447 C CA . VAL A 1 177 ? 25.655 -53.354 37.241 1.00 50.88 177 VAL A CA 1
ATOM 1448 C C . VAL A 1 177 ? 26.865 -52.537 36.798 1.00 50.88 177 VAL A C 1
ATOM 1450 O O . VAL A 1 177 ? 27.069 -52.246 35.620 1.00 50.88 177 VAL A O 1
ATOM 1453 N N . VAL A 1 178 ? 27.675 -52.132 37.774 1.00 49.16 178 VAL A N 1
ATOM 1454 C CA . VAL A 1 178 ? 29.045 -51.703 37.555 1.00 49.16 178 VAL A CA 1
ATOM 1455 C C . VAL A 1 178 ? 29.752 -52.947 37.050 1.00 49.16 178 VAL A C 1
ATOM 1457 O O . VAL A 1 178 ? 30.082 -53.854 37.812 1.00 49.16 178 VAL A O 1
ATOM 1460 N N . ARG A 1 179 ? 29.923 -53.034 35.731 1.00 46.72 179 ARG A N 1
ATOM 1461 C CA . ARG A 1 179 ? 30.750 -54.060 35.103 1.00 46.72 179 ARG A CA 1
ATOM 1462 C C . ARG A 1 179 ? 32.156 -53.900 35.690 1.00 46.72 179 ARG A C 1
ATOM 1464 O O . ARG A 1 179 ? 32.890 -52.998 35.299 1.00 46.72 179 ARG A O 1
ATOM 1471 N N . GLY A 1 180 ? 32.481 -54.729 36.683 1.00 48.47 180 GLY A N 1
ATOM 1472 C CA . GLY A 1 180 ? 33.665 -54.643 37.546 1.00 48.47 180 GLY A CA 1
ATOM 1473 C C . GLY A 1 180 ? 34.993 -54.960 36.861 1.00 48.47 180 GLY A C 1
ATOM 1474 O O . GLY A 1 180 ? 35.948 -55.362 37.517 1.00 48.47 180 GLY A O 1
ATOM 1475 N N . GLU A 1 181 ? 35.080 -54.786 35.547 1.00 58.66 181 GLU A N 1
ATOM 1476 C CA . GLU A 1 181 ? 36.332 -54.911 34.823 1.00 58.66 181 GLU A CA 1
ATOM 1477 C C . GLU A 1 181 ? 36.893 -53.510 34.606 1.00 58.66 181 GLU A C 1
ATOM 1479 O O . GLU A 1 181 ? 36.416 -52.741 33.768 1.00 58.66 181 GLU A O 1
ATOM 1484 N N . ARG A 1 182 ? 37.932 -53.166 35.380 1.00 60.06 182 ARG A N 1
ATOM 1485 C CA . ARG A 1 182 ? 38.806 -52.031 35.065 1.00 60.06 182 ARG A CA 1
ATOM 1486 C C . ARG A 1 182 ? 39.257 -52.195 33.614 1.00 60.06 182 ARG A C 1
ATOM 1488 O O . ARG A 1 182 ? 40.055 -53.079 33.312 1.00 60.06 182 ARG A O 1
ATOM 1495 N N . LYS A 1 183 ? 38.746 -51.351 32.715 1.00 65.31 183 LYS A N 1
ATOM 1496 C CA . LYS A 1 183 ? 39.237 -51.277 31.337 1.00 65.31 183 LYS A CA 1
ATOM 1497 C C . LYS A 1 183 ? 40.707 -50.872 31.401 1.00 65.31 183 LYS A C 1
ATOM 1499 O O . LYS A 1 183 ? 41.012 -49.731 31.733 1.00 65.31 183 LYS A O 1
ATOM 1504 N N . ILE A 1 184 ? 41.599 -51.826 31.139 1.00 70.56 184 ILE A N 1
ATOM 1505 C CA . ILE A 1 184 ? 43.048 -51.608 31.130 1.00 70.56 184 ILE A CA 1
ATOM 1506 C C . ILE A 1 184 ? 43.343 -50.552 30.065 1.00 70.56 184 ILE A C 1
ATOM 1508 O O . ILE A 1 184 ? 43.043 -50.739 28.883 1.00 70.56 184 ILE A O 1
ATOM 1512 N N . GLY A 1 185 ? 43.884 -49.414 30.491 1.00 75.00 185 GLY A N 1
ATOM 1513 C CA . GLY A 1 185 ? 44.209 -48.309 29.609 1.00 75.00 185 GLY A CA 1
ATOM 1514 C C . GLY A 1 185 ? 45.336 -48.685 28.651 1.00 75.00 185 GLY A C 1
ATOM 1515 O O . GLY A 1 185 ? 46.235 -49.462 28.968 1.00 75.00 185 GLY A O 1
ATOM 1516 N N . ARG A 1 186 ? 45.350 -48.086 27.457 1.00 78.81 186 ARG A N 1
ATOM 1517 C CA . ARG A 1 186 ? 46.330 -48.387 26.392 1.00 78.81 186 ARG A CA 1
ATOM 1518 C C . ARG A 1 186 ? 47.804 -48.274 26.845 1.00 78.81 186 ARG A C 1
ATOM 1520 O O . ARG A 1 186 ? 48.676 -48.924 26.271 1.00 78.81 186 ARG A O 1
ATOM 1527 N N . ASN A 1 187 ? 48.099 -47.462 27.862 1.00 79.88 187 ASN A N 1
ATOM 1528 C CA . ASN A 1 187 ? 49.446 -47.264 28.412 1.00 79.88 187 ASN A CA 1
ATOM 1529 C C . ASN A 1 187 ? 49.705 -47.987 29.750 1.00 79.88 187 ASN A C 1
ATOM 1531 O O . ASN A 1 187 ? 50.830 -47.887 30.244 1.00 79.88 187 ASN A O 1
ATOM 1535 N N . ASP A 1 188 ? 48.721 -48.691 30.312 1.00 85.94 188 ASP A N 1
ATOM 1536 C CA . ASP A 1 188 ? 48.849 -49.398 31.591 1.00 85.94 188 ASP A CA 1
ATOM 1537 C C . ASP A 1 188 ? 49.750 -50.637 31.459 1.00 85.94 188 ASP A C 1
ATOM 1539 O O . ASP A 1 188 ? 49.928 -51.154 30.348 1.00 85.94 188 ASP A O 1
ATOM 1543 N N . PRO A 1 189 ? 50.360 -51.123 32.556 1.00 83.31 189 PRO A N 1
ATOM 1544 C CA . PRO A 1 189 ? 51.134 -52.359 32.537 1.00 83.31 189 PRO A CA 1
ATOM 1545 C C . PRO A 1 189 ? 50.269 -53.538 32.078 1.00 83.31 189 PRO A C 1
ATOM 1547 O O . PRO A 1 189 ? 49.133 -53.718 32.512 1.00 83.31 189 PRO A O 1
ATOM 1550 N N . CYS A 1 190 ? 50.809 -54.342 31.164 1.00 81.19 190 CYS A N 1
ATOM 1551 C CA . CYS A 1 190 ? 50.070 -55.443 30.566 1.00 81.19 190 CYS A CA 1
ATOM 1552 C C . CYS A 1 190 ? 49.811 -56.554 31.605 1.00 81.19 190 CYS A C 1
ATOM 1554 O O . CYS A 1 190 ? 50.756 -56.995 32.263 1.00 81.19 190 CYS A O 1
ATOM 1556 N N . PRO A 1 191 ? 48.581 -57.095 31.700 1.00 80.81 191 PRO A N 1
ATOM 1557 C CA . PRO A 1 191 ? 48.206 -58.070 32.732 1.00 80.81 191 PRO A CA 1
ATOM 1558 C C . PRO A 1 191 ? 48.863 -59.452 32.566 1.00 80.81 191 PRO A C 1
ATOM 1560 O O . PRO A 1 191 ? 48.751 -60.287 33.452 1.00 80.81 191 PRO A O 1
ATOM 1563 N N . CYS A 1 192 ? 49.579 -59.705 31.466 1.00 79.50 192 CYS A N 1
ATOM 1564 C CA . CYS A 1 192 ? 50.315 -60.954 31.239 1.00 79.50 192 CYS A CA 1
ATOM 1565 C C . CYS A 1 192 ? 51.635 -61.054 32.029 1.00 79.50 192 CYS A C 1
ATOM 1567 O O . CYS A 1 192 ? 52.368 -62.025 31.865 1.00 79.50 192 CYS A O 1
ATOM 1569 N N . GLY A 1 193 ? 51.981 -60.037 32.829 1.00 73.31 193 GLY A N 1
ATOM 1570 C CA . GLY A 1 193 ? 53.193 -60.039 33.655 1.00 73.31 193 GLY A CA 1
ATOM 1571 C C . GLY A 1 193 ? 54.496 -59.768 32.893 1.00 73.31 193 GLY A C 1
ATOM 1572 O O . GLY A 1 193 ? 55.572 -59.870 33.469 1.00 73.31 193 GLY A O 1
ATOM 1573 N N . SER A 1 194 ? 54.431 -59.373 31.618 1.00 75.06 194 SER A N 1
ATOM 1574 C CA . SER A 1 194 ? 55.614 -59.137 30.768 1.00 75.06 194 SER A CA 1
ATOM 1575 C C . SER A 1 194 ? 56.401 -57.855 31.081 1.00 75.06 194 SER A C 1
ATOM 1577 O O . SER A 1 194 ? 57.409 -57.580 30.431 1.00 75.06 194 SER A O 1
ATOM 1579 N N . GLY A 1 195 ? 55.922 -57.026 32.017 1.00 78.56 195 GLY A N 1
ATOM 1580 C CA . GLY A 1 195 ? 56.529 -55.741 32.390 1.00 78.56 195 GLY A CA 1
ATOM 1581 C C . GLY A 1 195 ? 56.391 -54.617 31.348 1.00 78.56 195 GLY A C 1
ATOM 1582 O O . GLY A 1 195 ? 56.836 -53.498 31.596 1.00 78.56 195 GLY A O 1
ATOM 1583 N N . LYS A 1 196 ? 55.767 -54.871 30.189 1.00 80.88 196 LYS A N 1
ATOM 1584 C CA . LYS A 1 196 ? 55.578 -53.892 29.098 1.00 80.88 196 LYS A CA 1
ATOM 1585 C C . LYS A 1 196 ? 54.203 -53.211 29.172 1.00 80.88 196 LYS A C 1
ATOM 1587 O O . LYS A 1 196 ? 53.257 -53.764 29.732 1.00 80.88 196 LYS A O 1
ATOM 1592 N N . LYS A 1 197 ? 54.065 -52.017 28.574 1.00 84.00 197 LYS A N 1
ATOM 1593 C CA . LYS A 1 197 ? 52.768 -51.310 28.452 1.00 84.00 197 LYS A CA 1
ATOM 1594 C C . LYS A 1 197 ? 51.816 -52.071 27.521 1.00 84.00 197 LYS A C 1
ATOM 1596 O O . LYS A 1 197 ? 52.267 -52.627 26.521 1.00 84.00 197 LYS A O 1
ATOM 1601 N N . TYR A 1 198 ? 50.510 -52.040 27.797 1.00 86.06 198 TYR A N 1
ATOM 1602 C CA . TYR A 1 198 ? 49.486 -52.834 27.105 1.00 86.06 198 TYR A CA 1
ATOM 1603 C C . TYR A 1 198 ? 49.540 -52.681 25.574 1.00 86.06 198 TYR A C 1
ATOM 1605 O O . TYR A 1 198 ? 49.592 -53.685 24.868 1.00 86.06 198 TYR A O 1
ATOM 1613 N N . LYS A 1 199 ? 49.676 -51.454 25.046 1.00 84.81 199 LYS A N 1
ATOM 1614 C CA .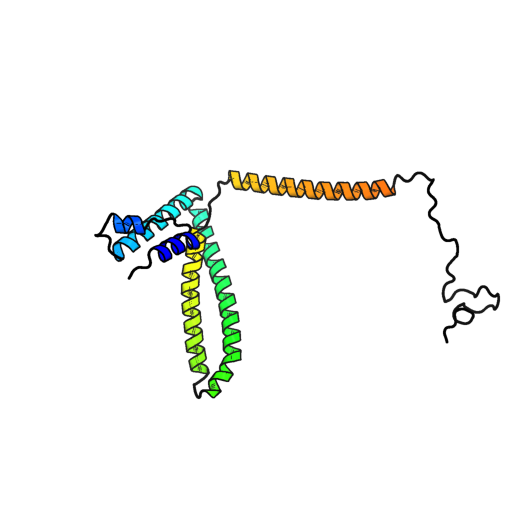 LYS A 1 199 ? 49.819 -51.189 23.595 1.00 84.81 199 LYS A CA 1
ATOM 1615 C C . LYS A 1 199 ? 51.053 -51.782 22.907 1.00 84.81 199 LYS A C 1
ATOM 1617 O O . LYS A 1 199 ? 51.101 -51.788 21.687 1.00 84.81 199 LYS A O 1
ATOM 1622 N N . GLN A 1 200 ? 52.079 -52.173 23.661 1.00 80.81 200 GLN A N 1
ATOM 1623 C CA . GLN A 1 200 ? 53.320 -52.769 23.140 1.00 80.81 200 GLN A CA 1
ATOM 1624 C C . GLN A 1 200 ? 53.378 -54.279 23.405 1.00 80.81 200 GLN A C 1
ATOM 1626 O O . GLN A 1 200 ? 54.441 -54.893 23.332 1.00 80.81 200 GLN A O 1
ATOM 1631 N N . CYS A 1 201 ? 52.253 -54.863 23.814 1.00 85.69 201 CYS A N 1
ATOM 1632 C CA . CYS A 1 201 ? 52.128 -56.279 24.095 1.00 85.69 201 CYS A CA 1
ATOM 1633 C C . CYS A 1 201 ? 50.781 -56.767 23.543 1.00 85.69 201 CYS A C 1
ATOM 1635 O O . CYS A 1 201 ? 50.621 -56.844 22.332 1.00 85.69 201 CYS A O 1
ATOM 1637 N N . HIS A 1 202 ? 49.789 -57.034 24.391 1.00 78.06 202 HIS A N 1
ATOM 1638 C CA . HIS A 1 202 ? 48.507 -57.605 23.954 1.00 78.06 202 HIS A CA 1
ATOM 1639 C C . HIS A 1 202 ? 47.579 -56.605 23.244 1.00 78.06 202 HIS A C 1
ATOM 1641 O O . HIS A 1 202 ? 46.643 -57.013 22.570 1.00 78.06 202 HIS A O 1
ATOM 1647 N N . GLY A 1 203 ? 47.830 -55.302 23.381 1.00 78.06 203 GLY A N 1
ATOM 1648 C CA . GLY A 1 203 ? 47.119 -54.232 22.678 1.00 78.06 203 GLY A CA 1
ATOM 1649 C C . GLY A 1 203 ? 47.882 -53.672 21.475 1.00 78.06 203 GLY A C 1
ATOM 1650 O O . GLY A 1 203 ? 47.613 -52.538 21.070 1.00 78.06 203 GLY A O 1
ATOM 1651 N N . GLN A 1 204 ? 48.885 -54.398 20.965 1.00 78.38 204 GLN A N 1
ATOM 1652 C CA . GLN A 1 204 ? 49.641 -53.992 19.784 1.00 78.38 204 GLN A CA 1
ATOM 1653 C C . GLN A 1 204 ? 48.826 -54.322 18.529 1.00 78.38 204 GLN A C 1
ATOM 1655 O O . GLN A 1 204 ? 48.676 -55.480 18.157 1.00 78.38 204 GLN A O 1
ATOM 1660 N N . LEU A 1 205 ? 48.272 -53.289 17.900 1.00 72.75 205 LEU A N 1
ATOM 1661 C CA . LEU A 1 205 ? 47.690 -53.396 16.566 1.00 72.75 205 LEU A CA 1
ATOM 1662 C C . LEU A 1 205 ? 48.856 -53.439 15.569 1.00 72.75 205 LEU A C 1
ATOM 1664 O O . LEU A 1 205 ? 49.753 -52.596 15.674 1.00 72.75 205 LEU A O 1
ATOM 1668 N N . GLN A 1 206 ? 48.876 -54.447 14.692 1.00 59.72 206 GLN A N 1
ATOM 1669 C CA . GLN A 1 206 ? 49.780 -54.476 13.536 1.00 59.72 206 GLN A CA 1
ATOM 1670 C C . GLN A 1 206 ? 49.475 -53.316 12.591 1.00 59.72 206 GLN A C 1
ATOM 1672 O O . GLN A 1 206 ? 48.276 -52.987 12.440 1.00 59.72 206 GLN A O 1
#

InterPro domains:
  IPR000185 Protein translocase subunit SecA [PTHR30612] (28-164)
  IPR004027 SEC-C motif [PF02810] (186-203)
  IPR011116 SecA Wing/Scaffold [PF07516] (2-131)
  IPR036266 SecA, Wing/Scaffold superfamily [SSF81886] (1-194)

Foldseek 3Di:
DDPPVVVQVCCCVQQVDRDPVVVVCVVCVVCDPVNSVVVSVVSLVVLLVVLCVQCDVVSLVVVLVVLLVVLLVVLVVVLVVVLVVLVVCLVVCVVVVDDSVVVSVVVSVVSVVVSVVVSVSSSNSCSSPDDDDHVVVVVVVVVVVVVVVVVVVVVVVVVVVVVVVVVVPDDPDDDDPPVPDDPQDQQHQPPVPPRHGCCVPVVPDD

Sequence (206 aa):
MWDVPGLESRLKNDFDLDLPIAEWLDKEPELHEETLRERILEESIKVYKLKEEVVGEEMMRNFEKGVMLQTLDTLWKEHLAAMDYLRQGIHLRGYAQKDPKQEYKRESFSMFASMLEALKYEVISVLSKVQVRMPEEVEAIEQQRREEAERLASQQQLSHQEAENALAEEPASGGTVVRGERKIGRNDPCPCGSGKKYKQCHGQLQ